Protein AF-W6L777-F1 (afdb_monomer_lite)

Sequence (277 aa):
MRQDLRVQNIADNFAVSVYELHARLCLEIGDIGEFNQCQAALKRLYLADAIRLSECKIPEFFCYRLAYLSLSQQYDALSTELINYTNAQMRGSSGKAGMAELLPKQDVKHALRLCEACDEGDCTAISRYLTYFPREMIFLLGIYLPRLRVRWLREILCGFKGAIWICFLMTNLGFTPHHLRSMNPKSNETDTSDSCFWIDGSKEQAKKAFLEFFETLKILLPSSFLFENEIQRDEARKHGGGSRNSTGEVPSLDAGEMRQLVEQHITYLSTRKDASI

Foldseek 3Di:
DLVVCVVVVPQEQVNQVVLVVVLLVCLVVVVVVSNVVSLVVNVVSLPDPRYDCVSHPLQQSLLLVLLLCLLLVVVVVNVVSVVVLVVVCVVVVDDDDHSNVVHDPVSNVLSVQCSVCLVQLVLQSVQQSCVVHPPSSLSSCVSSLLVSLLVQLLVVLVPDFFKDFVLVSCVSSQLEWHQDDPPDPPDPDPDPPRPTDGSLRDNVSSVVSVVVSCVLLVNDWDPPDDSVVSNVVNVCVVVVNPCPPPPDDGGIDGSVVSNVSSVVSVVVLVVDPPSSD

Radius of gyration: 22.0 Å; chains: 1; bounding box: 57×38×56 Å

Secondary structure (DSSP, 8-state):
-HHHHHHTT--SHHHHHHHHHHHHHHHHHT-HHHHHHHHHHHHHHTTSTT--GGGS-HHHHHHHHHHHHHHTT-HHHHHHHHHHHHHHHHHGGGSS--TTTTS-HHHHHHHHHHHHHHHHT-HHHHHHHHTTS-THHHHHHHHHHHHHHHHHHHHHHHH--SEEEHHHHHHHTT-S-EE---S------S-----EE-TTSSHHHHHHHHHHHHHHTTPPPPTT--HHHHHHHHHHHHTT---TT--SPPPEEEHHHHHHHHHHHHHHHHH-GGG--

Structure (mmCIF, N/CA/C/O backbone):
data_AF-W6L777-F1
#
_entry.id   AF-W6L777-F1
#
loop_
_atom_site.group_PDB
_atom_site.id
_atom_site.type_symbol
_atom_site.label_atom_id
_atom_site.label_alt_id
_atom_site.label_comp_id
_atom_site.label_asym_id
_atom_site.label_entity_id
_atom_site.label_seq_id
_atom_site.pdbx_PDB_ins_code
_atom_site.Cartn_x
_atom_site.Cartn_y
_atom_site.Cartn_z
_atom_site.occupancy
_atom_site.B_iso_or_equiv
_atom_site.auth_seq_id
_atom_site.auth_comp_id
_atom_site.auth_asym_id
_atom_site.auth_atom_id
_atom_site.pdbx_PDB_model_num
ATOM 1 N N . MET A 1 1 ? 13.920 -17.442 -16.648 1.00 91.19 1 MET A N 1
ATOM 2 C CA . MET A 1 1 ? 13.603 -16.290 -17.531 1.00 91.19 1 MET A CA 1
ATOM 3 C C . MET A 1 1 ? 14.315 -15.005 -17.127 1.00 91.19 1 MET A C 1
ATOM 5 O O . MET A 1 1 ? 15.244 -14.620 -17.816 1.00 91.19 1 MET A O 1
ATOM 9 N N . ARG A 1 2 ? 13.925 -14.320 -16.037 1.00 92.44 2 ARG A N 1
ATOM 10 C CA . ARG A 1 2 ? 14.517 -13.018 -15.648 1.00 92.44 2 ARG A CA 1
ATOM 11 C C . ARG A 1 2 ? 16.040 -13.096 -15.453 1.00 92.44 2 ARG A C 1
ATOM 13 O O . ARG A 1 2 ? 16.784 -12.240 -15.931 1.00 92.44 2 ARG A O 1
ATOM 20 N N . GLN A 1 3 ? 16.485 -14.177 -14.813 1.00 91.00 3 GLN A N 1
ATOM 21 C CA . GLN A 1 3 ? 17.895 -14.527 -14.661 1.00 91.00 3 GLN A CA 1
ATOM 22 C C . GLN A 1 3 ? 18.579 -14.776 -16.012 1.00 91.00 3 GLN A C 1
ATOM 24 O O . GLN A 1 3 ? 19.632 -14.199 -16.259 1.00 91.00 3 GLN A O 1
ATOM 29 N N . ASP A 1 4 ? 17.962 -15.552 -16.905 1.00 94.75 4 ASP A N 1
ATOM 30 C CA . ASP A 1 4 ? 18.518 -15.853 -18.232 1.00 94.75 4 ASP A CA 1
ATOM 31 C C . ASP A 1 4 ? 18.686 -14.585 -19.072 1.00 94.75 4 ASP A C 1
ATOM 33 O O . ASP A 1 4 ? 19.755 -14.365 -19.629 1.00 94.75 4 ASP A O 1
ATOM 37 N N . LEU A 1 5 ? 17.680 -13.701 -19.085 1.00 93.12 5 LEU A N 1
ATOM 38 C CA . LEU A 1 5 ? 17.742 -12.403 -19.768 1.00 93.12 5 LEU A CA 1
ATOM 39 C C . LEU A 1 5 ? 18.910 -11.553 -19.259 1.00 93.12 5 LEU A C 1
ATOM 41 O O . LEU A 1 5 ? 19.617 -10.928 -20.044 1.00 93.12 5 LEU A O 1
ATOM 45 N N . ARG A 1 6 ? 19.142 -11.555 -17.940 1.00 89.94 6 ARG A N 1
ATOM 46 C CA . ARG A 1 6 ? 20.272 -10.844 -17.331 1.00 89.94 6 ARG A CA 1
ATOM 47 C C . ARG A 1 6 ? 21.611 -11.460 -17.734 1.00 89.94 6 ARG A C 1
ATOM 49 O O . ARG A 1 6 ? 22.524 -10.716 -18.072 1.00 89.94 6 ARG A O 1
ATOM 56 N N . VAL A 1 7 ? 21.734 -12.788 -17.688 1.00 94.12 7 VAL A N 1
ATOM 57 C CA . VAL A 1 7 ? 22.970 -13.510 -18.046 1.00 94.12 7 VAL A CA 1
ATOM 58 C C . VAL A 1 7 ? 23.302 -13.333 -19.528 1.00 94.12 7 VAL A C 1
ATOM 60 O O . VAL A 1 7 ? 24.458 -13.121 -19.874 1.00 94.12 7 VAL A O 1
ATOM 63 N N . GLN A 1 8 ? 22.289 -13.361 -20.392 1.00 93.38 8 GLN A N 1
ATOM 64 C CA . GLN A 1 8 ? 22.425 -13.171 -21.838 1.00 93.38 8 GLN A CA 1
ATOM 65 C C . GLN A 1 8 ? 22.505 -11.690 -22.247 1.00 93.38 8 GLN A C 1
ATOM 67 O O . GLN A 1 8 ? 22.635 -11.392 -23.429 1.00 93.38 8 GLN A O 1
ATOM 72 N N . ASN A 1 9 ? 22.438 -10.766 -21.280 1.00 90.62 9 ASN A N 1
ATOM 73 C CA . ASN A 1 9 ? 22.464 -9.318 -21.489 1.00 90.62 9 ASN A CA 1
ATOM 74 C C . ASN A 1 9 ? 21.407 -8.817 -22.497 1.00 90.62 9 ASN A C 1
ATOM 76 O O . ASN A 1 9 ? 21.665 -7.922 -23.300 1.00 90.62 9 ASN A O 1
ATOM 80 N N . ILE A 1 10 ? 20.209 -9.407 -22.454 1.00 91.25 10 ILE A N 1
ATOM 81 C CA . ILE A 1 10 ? 19.077 -9.020 -23.301 1.00 91.25 10 ILE A CA 1
ATOM 82 C C . ILE A 1 10 ? 18.377 -7.813 -22.662 1.00 91.25 10 ILE A C 1
ATOM 84 O O . ILE A 1 10 ? 17.886 -7.890 -21.534 1.00 91.25 10 ILE A O 1
ATOM 88 N N . ALA A 1 11 ? 18.336 -6.699 -23.395 1.00 91.06 11 ALA A N 1
ATOM 89 C CA . ALA A 1 11 ? 17.759 -5.424 -22.967 1.00 91.06 11 ALA A CA 1
ATOM 90 C C . ALA A 1 11 ? 16.854 -4.835 -24.064 1.00 91.06 11 ALA A C 1
ATOM 92 O O . ALA A 1 11 ? 17.136 -3.779 -24.628 1.00 91.06 11 ALA A O 1
ATOM 93 N N . ASP A 1 12 ? 15.779 -5.554 -24.381 1.00 93.44 12 ASP A N 1
ATOM 94 C CA . ASP A 1 12 ? 14.755 -5.174 -25.357 1.00 93.44 12 ASP A CA 1
ATOM 95 C C . ASP A 1 12 ? 13.363 -5.019 -24.700 1.00 93.44 12 ASP A C 1
ATOM 97 O O . ASP A 1 12 ? 13.188 -5.190 -23.488 1.00 93.44 12 ASP A O 1
ATOM 101 N N . ASN A 1 13 ? 12.346 -4.671 -25.496 1.00 94.94 13 ASN A N 1
ATOM 102 C CA . ASN A 1 13 ? 10.965 -4.535 -25.017 1.00 94.94 13 ASN A CA 1
ATOM 103 C C . ASN A 1 13 ? 10.403 -5.846 -24.433 1.00 94.94 13 ASN A C 1
ATOM 105 O O . ASN A 1 13 ? 9.566 -5.802 -23.529 1.00 94.94 13 ASN A O 1
ATOM 109 N N . PHE A 1 14 ? 10.879 -7.009 -24.895 1.00 94.81 14 PHE A N 1
ATOM 110 C CA . PHE A 1 14 ? 10.501 -8.291 -24.307 1.00 94.81 14 PHE A CA 1
ATOM 111 C C . PHE A 1 14 ? 11.040 -8.409 -22.881 1.00 94.81 14 PHE A C 1
ATOM 113 O O . PHE A 1 14 ? 10.271 -8.712 -21.966 1.00 94.81 14 PHE A O 1
ATOM 120 N N . ALA A 1 15 ? 12.316 -8.081 -22.662 1.00 95.50 15 ALA A N 1
ATOM 121 C CA . ALA A 1 15 ? 12.890 -8.045 -21.327 1.00 95.50 15 ALA A CA 1
ATOM 122 C C . ALA A 1 15 ? 12.101 -7.103 -20.410 1.00 95.50 15 ALA A C 1
ATOM 124 O O . ALA A 1 15 ? 11.716 -7.515 -19.320 1.00 95.50 15 ALA A O 1
ATOM 125 N N . VAL A 1 16 ? 11.769 -5.890 -20.862 1.00 96.44 16 VAL A N 1
ATOM 126 C CA . VAL A 1 16 ? 10.909 -4.972 -20.096 1.00 96.44 16 VAL A CA 1
ATOM 127 C C . VAL A 1 16 ? 9.595 -5.646 -19.689 1.00 96.44 16 VAL A C 1
ATOM 129 O O . VAL A 1 16 ? 9.288 -5.693 -18.499 1.00 96.44 16 VAL A O 1
ATOM 132 N N . SER A 1 17 ? 8.869 -6.248 -20.637 1.00 97.00 17 SER A N 1
ATOM 133 C CA . SER A 1 17 ? 7.582 -6.901 -20.356 1.00 97.00 17 SER A CA 1
ATOM 134 C C . SER A 1 17 ? 7.687 -8.043 -19.335 1.00 97.00 17 SER A C 1
ATOM 136 O O . SER A 1 17 ? 6.816 -8.189 -18.477 1.00 97.00 17 SER A O 1
ATOM 138 N N . VAL A 1 18 ? 8.782 -8.816 -19.367 1.00 97.06 18 VAL A N 1
ATOM 139 C CA . VAL A 1 18 ? 9.040 -9.895 -18.402 1.00 97.06 18 VAL A CA 1
ATOM 140 C C . VAL A 1 18 ? 9.247 -9.325 -17.002 1.00 97.06 18 VAL A C 1
ATOM 142 O O . VAL A 1 18 ? 8.710 -9.867 -16.038 1.00 97.06 18 VAL A O 1
ATOM 145 N N . TYR A 1 19 ? 10.011 -8.239 -16.871 1.00 97.56 19 TYR A N 1
ATOM 146 C CA . TYR A 1 19 ? 10.245 -7.601 -15.575 1.00 97.56 19 TYR A CA 1
ATOM 147 C C . TYR A 1 19 ? 8.988 -6.904 -15.038 1.00 97.56 19 TYR A C 1
ATOM 149 O O . TYR A 1 19 ? 8.730 -6.998 -13.840 1.00 97.56 19 TYR A O 1
ATOM 157 N N . GLU A 1 20 ? 8.196 -6.250 -15.892 1.00 97.38 20 GLU A N 1
ATOM 158 C CA . GLU A 1 20 ? 6.922 -5.636 -15.497 1.00 97.38 20 GLU A CA 1
ATOM 159 C C . GLU A 1 20 ? 5.928 -6.693 -15.000 1.00 97.38 20 GLU A C 1
ATOM 161 O O . GLU A 1 20 ? 5.372 -6.565 -13.909 1.00 97.38 20 GLU A O 1
ATOM 166 N N . LEU A 1 21 ? 5.736 -7.777 -15.758 1.00 97.06 21 LEU A N 1
ATOM 167 C CA . LEU A 1 21 ? 4.844 -8.861 -15.352 1.00 97.06 21 LEU A CA 1
ATOM 168 C C . LEU A 1 21 ? 5.314 -9.514 -14.049 1.00 97.06 21 LEU A C 1
ATOM 170 O O . LEU A 1 21 ? 4.512 -9.722 -13.143 1.00 97.06 21 LEU A O 1
ATOM 174 N N . HIS A 1 22 ? 6.612 -9.803 -13.930 1.00 97.12 22 HIS A N 1
ATOM 175 C CA . HIS A 1 22 ? 7.153 -10.417 -12.722 1.00 97.12 22 HIS A CA 1
ATOM 176 C C . HIS A 1 22 ? 6.962 -9.521 -11.497 1.00 97.12 22 HIS A C 1
ATOM 178 O O . HIS A 1 22 ? 6.535 -10.001 -10.456 1.00 97.12 22 HIS A O 1
ATOM 184 N N . ALA A 1 23 ? 7.188 -8.213 -11.632 1.00 97.50 23 ALA A N 1
ATOM 185 C CA . ALA A 1 23 ? 6.979 -7.272 -10.541 1.00 97.50 23 ALA A CA 1
ATOM 186 C C . ALA A 1 23 ? 5.517 -7.221 -10.066 1.00 97.50 23 ALA A C 1
ATOM 188 O O . ALA A 1 23 ? 5.284 -7.167 -8.861 1.00 97.50 23 ALA A O 1
ATOM 189 N N . ARG A 1 24 ? 4.537 -7.277 -10.980 1.00 97.75 24 ARG A N 1
ATOM 190 C CA . ARG A 1 24 ? 3.111 -7.360 -10.614 1.00 97.75 24 ARG A CA 1
ATOM 191 C C . ARG A 1 24 ? 2.796 -8.637 -9.831 1.00 97.75 24 ARG A C 1
ATOM 193 O O . ARG A 1 24 ? 2.140 -8.567 -8.797 1.00 97.75 24 ARG A O 1
ATOM 200 N N . LEU A 1 25 ? 3.332 -9.778 -10.274 1.00 97.12 25 LEU A N 1
ATOM 201 C CA . LEU A 1 25 ? 3.187 -11.057 -9.568 1.00 97.12 25 LEU A CA 1
ATOM 202 C C . LEU A 1 25 ? 3.834 -11.022 -8.175 1.00 97.12 25 LEU A C 1
ATOM 204 O O . LEU A 1 25 ? 3.259 -11.534 -7.218 1.00 97.12 25 LEU A O 1
ATOM 208 N N . CYS A 1 26 ? 5.004 -10.389 -8.041 1.00 96.75 26 CYS A N 1
ATOM 209 C CA . CYS A 1 26 ? 5.652 -10.195 -6.744 1.00 96.75 26 CYS A CA 1
ATOM 210 C C . CYS A 1 26 ? 4.770 -9.384 -5.787 1.00 96.75 26 CYS A C 1
ATOM 212 O O . CYS A 1 26 ? 4.685 -9.740 -4.615 1.00 96.75 26 CYS A O 1
ATOM 214 N N . LEU A 1 27 ? 4.084 -8.340 -6.271 1.00 97.06 27 LEU A N 1
ATOM 215 C CA . LEU A 1 27 ? 3.135 -7.584 -5.450 1.00 97.06 27 LEU A CA 1
ATOM 216 C C . LEU A 1 27 ? 1.961 -8.458 -4.997 1.00 97.06 27 LEU A C 1
ATOM 218 O O . LEU A 1 27 ? 1.648 -8.454 -3.812 1.00 97.06 27 LEU A O 1
ATOM 222 N N . GLU A 1 28 ? 1.358 -9.244 -5.893 1.00 95.12 28 GLU A N 1
ATOM 223 C CA . GLU A 1 28 ? 0.233 -10.135 -5.554 1.00 95.12 28 GLU A CA 1
ATOM 224 C C . GLU A 1 28 ? 0.597 -11.194 -4.499 1.00 95.12 28 GLU A C 1
ATOM 226 O O . GLU A 1 28 ? -0.227 -11.524 -3.648 1.00 95.12 28 GLU A O 1
ATOM 231 N N . ILE A 1 29 ? 1.835 -11.698 -4.518 1.00 95.56 29 ILE A N 1
ATOM 232 C CA . ILE A 1 29 ? 2.332 -12.696 -3.553 1.00 95.56 29 ILE A CA 1
ATOM 233 C C . ILE A 1 29 ? 2.891 -12.036 -2.274 1.00 95.56 29 ILE A C 1
ATOM 235 O O . ILE A 1 29 ? 3.040 -12.701 -1.249 1.00 95.56 29 ILE A O 1
ATOM 239 N N . GLY A 1 30 ? 3.180 -10.732 -2.303 1.00 93.75 30 GLY A N 1
ATOM 240 C CA . GLY A 1 30 ? 3.769 -9.992 -1.184 1.00 93.75 30 GLY A CA 1
ATOM 241 C C . GLY A 1 30 ? 5.301 -10.054 -1.100 1.00 93.75 30 GLY A C 1
ATOM 242 O O . GLY A 1 30 ? 5.869 -9.716 -0.063 1.00 93.75 30 GLY A O 1
ATOM 243 N N . ASP A 1 31 ? 5.996 -10.456 -2.170 1.00 95.88 31 ASP A N 1
ATOM 244 C CA . ASP A 1 31 ? 7.465 -10.469 -2.230 1.00 95.88 31 ASP A CA 1
ATOM 245 C C . ASP A 1 31 ? 8.014 -9.080 -2.588 1.00 95.88 31 ASP A C 1
ATOM 247 O O . ASP A 1 31 ? 8.366 -8.767 -3.734 1.00 95.88 31 ASP A O 1
ATOM 251 N N . ILE A 1 32 ? 8.080 -8.214 -1.574 1.00 94.44 32 ILE A N 1
ATOM 252 C CA . ILE A 1 32 ? 8.574 -6.844 -1.741 1.00 94.44 32 ILE A CA 1
ATOM 253 C C . ILE A 1 32 ? 10.061 -6.800 -2.134 1.00 94.44 32 ILE A C 1
ATOM 255 O O . ILE A 1 32 ? 10.506 -5.866 -2.807 1.00 94.44 32 ILE A O 1
ATOM 259 N N . GLY A 1 33 ? 10.836 -7.822 -1.755 1.00 94.00 33 GLY A N 1
ATOM 260 C CA . GLY A 1 33 ? 12.255 -7.935 -2.080 1.00 94.00 33 GLY A CA 1
ATOM 261 C C . GLY A 1 33 ? 12.474 -8.098 -3.581 1.00 94.00 33 GLY A C 1
ATOM 262 O O . GLY A 1 33 ? 13.201 -7.306 -4.193 1.00 94.00 33 GLY A O 1
ATOM 263 N N . GLU A 1 34 ? 11.807 -9.074 -4.199 1.00 95.06 34 GLU A N 1
ATOM 264 C CA . GLU A 1 34 ? 11.880 -9.290 -5.649 1.00 95.06 34 GLU A CA 1
ATOM 265 C C . GLU A 1 34 ? 11.209 -8.167 -6.446 1.00 95.06 34 GLU A C 1
ATOM 267 O O . GLU A 1 34 ? 11.735 -7.756 -7.490 1.00 95.06 34 GLU A O 1
ATOM 272 N N . PHE A 1 35 ? 10.118 -7.583 -5.937 1.00 96.94 35 PHE A N 1
ATOM 273 C CA . PHE A 1 35 ? 9.521 -6.386 -6.536 1.00 96.94 35 PHE A CA 1
ATOM 274 C C . PHE A 1 35 ? 10.542 -5.241 -6.645 1.00 96.94 35 PHE A C 1
ATOM 276 O O . PHE A 1 35 ? 10.722 -4.657 -7.719 1.00 96.94 35 PHE A O 1
ATOM 283 N N . ASN A 1 36 ? 11.280 -4.960 -5.568 1.00 95.06 36 ASN A N 1
ATOM 284 C CA . ASN A 1 36 ? 12.302 -3.912 -5.550 1.00 95.06 36 ASN A CA 1
ATOM 285 C C . ASN A 1 36 ? 13.473 -4.206 -6.495 1.00 95.06 36 ASN A C 1
ATOM 287 O O . ASN A 1 36 ? 13.985 -3.301 -7.166 1.00 95.06 36 ASN A O 1
ATOM 291 N N . GLN A 1 37 ? 13.877 -5.472 -6.613 1.00 94.94 37 GLN A N 1
ATOM 292 C CA . GLN A 1 37 ? 14.871 -5.875 -7.607 1.00 94.94 37 GLN A CA 1
ATOM 293 C C . GLN A 1 37 ? 14.370 -5.663 -9.040 1.00 94.94 37 GLN A C 1
ATOM 295 O O . GLN A 1 37 ? 15.150 -5.285 -9.922 1.00 94.94 37 GLN A O 1
ATOM 300 N N . CYS A 1 38 ? 13.082 -5.899 -9.301 1.00 96.44 38 CYS A N 1
ATOM 301 C CA . CYS A 1 38 ? 12.475 -5.601 -10.594 1.00 96.44 38 CYS A CA 1
ATOM 302 C C . CYS A 1 38 ? 12.443 -4.099 -10.868 1.00 96.44 38 CYS A C 1
ATOM 304 O O . CYS A 1 38 ? 12.881 -3.687 -11.937 1.00 96.44 38 CYS A O 1
ATOM 306 N N . GLN A 1 39 ? 12.037 -3.280 -9.896 1.00 94.88 39 GLN A N 1
ATOM 307 C CA . GLN A 1 39 ? 12.053 -1.814 -9.982 1.00 94.88 39 GLN A CA 1
ATOM 308 C C . GLN A 1 39 ? 13.443 -1.267 -10.345 1.00 94.88 39 GLN A C 1
ATOM 310 O O . GLN A 1 39 ? 13.583 -0.462 -11.268 1.00 94.88 39 GLN A O 1
ATOM 315 N N . ALA A 1 40 ? 14.497 -1.741 -9.671 1.00 92.81 40 ALA A N 1
ATOM 316 C CA . ALA A 1 40 ? 15.871 -1.322 -9.953 1.00 92.81 40 ALA A CA 1
ATOM 317 C C . ALA A 1 40 ? 16.336 -1.714 -11.367 1.00 92.81 40 ALA A C 1
ATOM 319 O O . ALA A 1 40 ? 17.081 -0.974 -12.015 1.00 92.81 40 ALA A O 1
ATOM 320 N N . ALA A 1 41 ? 15.908 -2.875 -11.865 1.00 94.12 41 ALA A N 1
ATOM 321 C CA . ALA A 1 41 ? 16.215 -3.306 -13.222 1.00 94.12 41 ALA A CA 1
ATOM 322 C C . ALA A 1 41 ? 15.407 -2.543 -14.279 1.00 94.12 41 ALA A C 1
ATOM 324 O O . ALA A 1 41 ? 16.002 -2.077 -15.247 1.00 94.12 41 ALA A O 1
ATOM 325 N N . LEU A 1 42 ? 14.103 -2.339 -14.067 1.00 94.62 42 LEU A N 1
ATOM 326 C CA . LEU A 1 42 ? 13.230 -1.561 -14.951 1.00 94.62 42 LEU A CA 1
ATOM 327 C C . LEU A 1 42 ? 13.733 -0.127 -15.109 1.00 94.62 42 LEU A C 1
ATOM 329 O O . LEU A 1 42 ? 13.834 0.359 -16.230 1.00 94.62 42 LEU A O 1
ATOM 333 N N . LYS A 1 43 ? 14.175 0.515 -14.019 1.00 90.56 43 LYS A N 1
ATOM 334 C CA . LYS A 1 43 ? 14.780 1.855 -14.076 1.00 90.56 43 LYS A CA 1
ATOM 335 C C . LYS A 1 43 ? 15.989 1.918 -15.017 1.00 90.56 43 LYS A C 1
ATOM 337 O O . LYS A 1 43 ? 16.164 2.918 -15.701 1.00 90.56 43 LYS A O 1
ATOM 342 N N . ARG A 1 44 ? 16.816 0.866 -15.063 1.00 90.31 44 ARG A N 1
ATOM 343 C CA . ARG A 1 44 ? 17.950 0.778 -16.001 1.00 90.31 44 ARG A CA 1
ATOM 344 C C . ARG A 1 44 ? 17.487 0.467 -17.421 1.00 90.31 44 ARG A C 1
ATOM 346 O O . ARG A 1 44 ? 17.982 1.088 -18.352 1.00 90.31 44 ARG A O 1
ATOM 353 N N . LEU A 1 45 ? 16.550 -0.469 -17.582 1.00 91.56 45 LEU A N 1
ATOM 354 C CA . LEU A 1 45 ? 16.032 -0.874 -18.890 1.00 91.56 45 LEU A CA 1
ATOM 355 C C . LEU A 1 45 ? 15.353 0.294 -19.608 1.00 91.56 45 LEU A C 1
ATOM 357 O O . LEU A 1 45 ? 15.648 0.535 -20.769 1.00 91.56 45 LEU A O 1
ATOM 361 N N . TYR A 1 46 ? 14.531 1.085 -18.918 1.00 89.88 46 TYR A N 1
ATOM 362 C CA . TYR A 1 46 ? 13.863 2.238 -19.524 1.00 89.88 46 TYR A CA 1
ATOM 363 C C . TYR A 1 46 ? 14.817 3.360 -19.976 1.00 89.88 46 TYR A C 1
ATOM 365 O O . TYR A 1 46 ? 14.397 4.251 -20.707 1.00 89.88 46 TYR A O 1
ATOM 373 N N . LEU A 1 47 ? 16.081 3.355 -19.539 1.00 86.62 47 LEU A N 1
ATOM 374 C CA . LEU A 1 47 ? 17.101 4.303 -20.002 1.00 86.62 47 LEU A CA 1
ATOM 375 C C . LEU A 1 47 ? 17.867 3.803 -21.236 1.00 86.62 47 LEU A C 1
ATOM 377 O O . LEU A 1 47 ? 18.680 4.548 -21.773 1.00 86.62 47 LEU A O 1
ATOM 381 N N . ALA A 1 48 ? 17.655 2.557 -21.667 1.00 86.69 48 ALA A N 1
ATOM 382 C CA . ALA A 1 48 ? 18.345 1.998 -22.820 1.00 86.69 48 ALA A CA 1
ATOM 383 C C . ALA A 1 48 ? 17.712 2.475 -24.138 1.00 86.69 48 ALA A C 1
ATOM 385 O O . ALA A 1 48 ? 16.501 2.373 -24.331 1.00 86.69 48 ALA A O 1
ATO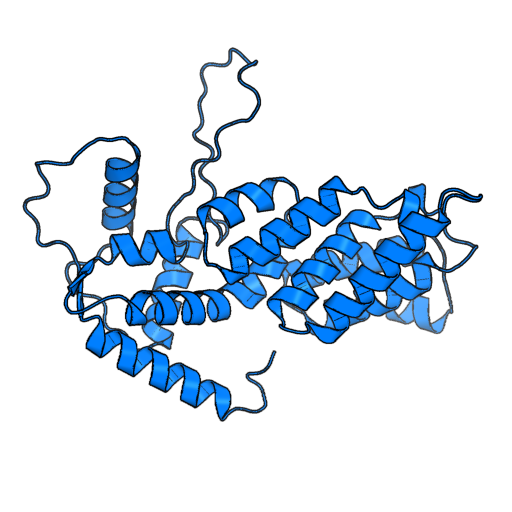M 386 N N . ASP A 1 49 ? 18.548 2.924 -25.080 1.00 80.62 49 ASP A N 1
ATOM 387 C CA . ASP A 1 49 ? 18.110 3.493 -26.367 1.00 80.62 49 ASP A CA 1
ATOM 388 C C . ASP A 1 49 ? 17.331 2.506 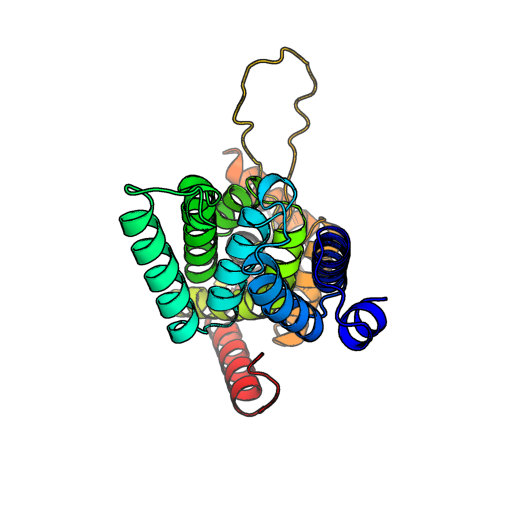-27.256 1.00 80.62 49 ASP A C 1
ATOM 390 O O . ASP A 1 49 ? 16.559 2.916 -28.120 1.00 80.62 49 ASP A O 1
ATOM 394 N N . ALA A 1 50 ? 17.528 1.199 -27.053 1.00 82.69 50 ALA A N 1
ATOM 395 C CA . ALA A 1 50 ? 16.868 0.141 -27.818 1.00 82.69 50 ALA A CA 1
ATOM 396 C C . ALA A 1 50 ? 15.389 -0.074 -27.433 1.00 82.69 50 ALA A C 1
ATOM 398 O O . ALA A 1 50 ? 14.692 -0.840 -28.101 1.00 82.69 50 ALA A O 1
ATOM 399 N N . ILE A 1 51 ? 14.905 0.575 -26.367 1.00 88.31 51 ILE A N 1
ATOM 400 C CA . ILE A 1 51 ? 13.557 0.372 -25.833 1.00 88.31 51 ILE A CA 1
ATOM 401 C C . ILE A 1 51 ? 12.561 1.354 -26.442 1.00 88.31 51 ILE A C 1
ATOM 403 O O . ILE A 1 51 ? 12.701 2.574 -26.350 1.00 88.31 51 ILE A O 1
ATOM 407 N N . ARG A 1 52 ? 11.464 0.815 -26.977 1.00 87.69 52 ARG A N 1
ATOM 408 C CA . ARG A 1 52 ? 10.299 1.616 -27.367 1.00 87.69 52 ARG A CA 1
ATOM 409 C C . ARG A 1 52 ? 9.481 1.981 -26.132 1.00 87.69 52 ARG A C 1
ATOM 411 O O . ARG A 1 52 ? 8.662 1.187 -25.678 1.00 87.69 52 ARG A O 1
ATOM 418 N N . LEU A 1 53 ? 9.696 3.185 -25.600 1.00 85.75 53 LEU A N 1
ATOM 419 C CA . LEU A 1 53 ? 9.069 3.650 -24.354 1.00 85.75 53 LEU A CA 1
ATOM 420 C C . LEU A 1 53 ? 7.530 3.696 -24.401 1.00 85.75 53 LEU A C 1
ATOM 422 O O . LEU A 1 53 ? 6.891 3.585 -23.361 1.00 85.75 53 LEU A O 1
ATOM 426 N N . SE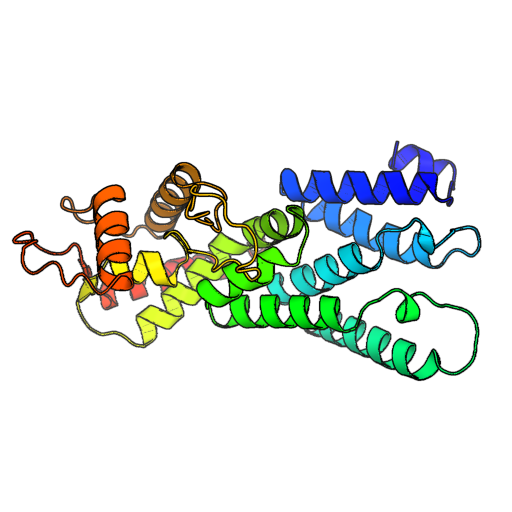R A 1 54 ? 6.928 3.818 -25.590 1.00 85.12 54 SER A N 1
ATOM 427 C CA . SER A 1 54 ? 5.469 3.817 -25.780 1.00 85.12 54 SER A CA 1
ATOM 428 C C . SER A 1 54 ? 4.794 2.482 -25.442 1.00 85.12 54 SER A C 1
ATOM 430 O O . SER A 1 54 ? 3.590 2.451 -25.208 1.00 85.12 54 SER A O 1
ATOM 432 N N . GLU A 1 55 ? 5.545 1.378 -25.444 1.00 87.25 55 GLU A N 1
ATOM 433 C CA . GLU A 1 55 ? 5.040 0.043 -25.089 1.00 87.25 55 GLU A CA 1
ATOM 434 C C . GLU A 1 55 ? 5.187 -0.253 -23.587 1.00 87.25 55 GLU A C 1
ATOM 436 O O . GLU A 1 55 ? 4.569 -1.188 -23.078 1.00 87.25 55 GLU A O 1
ATOM 441 N N . CYS A 1 56 ? 5.978 0.551 -22.874 1.00 91.81 56 CYS A N 1
ATOM 442 C CA . CYS A 1 56 ? 6.312 0.350 -21.470 1.00 91.81 56 CYS A CA 1
ATOM 443 C C . CYS A 1 56 ? 5.246 0.926 -20.532 1.00 91.81 56 CYS A C 1
ATOM 445 O O . CYS A 1 56 ? 4.552 1.898 -20.838 1.00 91.81 56 CYS A O 1
ATOM 447 N N . LYS A 1 57 ? 5.174 0.386 -19.318 1.00 93.69 57 LYS A N 1
ATOM 448 C CA . LYS A 1 57 ? 4.246 0.806 -18.258 1.00 93.69 57 LYS A CA 1
ATOM 449 C C . LYS A 1 57 ? 4.925 1.756 -17.275 1.00 93.69 57 LYS A C 1
ATOM 451 O O . LYS A 1 57 ? 4.766 1.664 -16.062 1.00 93.69 57 LYS A O 1
ATOM 456 N N . ILE A 1 58 ? 5.684 2.709 -17.813 1.00 92.62 58 ILE A N 1
ATOM 457 C CA . ILE A 1 58 ? 6.481 3.672 -17.041 1.00 92.62 58 ILE A CA 1
ATOM 458 C C . ILE A 1 58 ? 5.645 4.418 -15.982 1.00 92.62 58 ILE A C 1
ATOM 460 O O . ILE A 1 58 ? 6.091 4.452 -14.833 1.00 92.62 58 ILE A O 1
ATOM 464 N N . PRO A 1 59 ? 4.451 4.973 -16.292 1.00 92.94 59 PRO A N 1
ATOM 465 C CA . PRO A 1 59 ? 3.684 5.736 -15.304 1.00 92.94 59 PRO A CA 1
ATOM 466 C C . PRO A 1 59 ? 3.224 4.907 -14.120 1.00 92.94 59 PRO A C 1
ATOM 468 O O . PRO A 1 59 ? 3.369 5.319 -12.971 1.00 92.94 59 PRO A O 1
ATOM 471 N N . GLU A 1 60 ? 2.746 3.705 -14.409 1.00 94.56 60 GLU A N 1
ATOM 472 C CA . GLU A 1 60 ? 2.315 2.738 -13.414 1.00 94.56 60 GLU A CA 1
ATOM 473 C C . GLU A 1 60 ? 3.467 2.386 -12.460 1.00 94.56 60 GLU A C 1
ATOM 475 O O . GLU A 1 60 ? 3.358 2.559 -11.245 1.00 94.56 60 GLU A O 1
ATOM 480 N N . PHE A 1 61 ? 4.613 1.978 -13.013 1.00 95.81 61 PHE A N 1
ATOM 481 C CA . PHE A 1 61 ? 5.772 1.566 -12.221 1.00 95.81 61 PHE A CA 1
ATOM 482 C C . PHE A 1 61 ? 6.403 2.712 -11.431 1.00 95.81 61 PHE A C 1
ATOM 484 O O . PHE A 1 61 ? 6.909 2.486 -10.327 1.00 95.81 61 PHE A O 1
ATOM 491 N N . PHE A 1 62 ? 6.342 3.935 -11.958 1.00 95.25 62 PHE A N 1
ATOM 492 C CA . PHE A 1 62 ? 6.754 5.129 -11.233 1.00 95.25 62 PHE A CA 1
ATOM 493 C C . PHE A 1 62 ? 5.822 5.418 -10.050 1.00 95.25 62 PHE A C 1
ATOM 495 O O . PHE A 1 62 ? 6.306 5.678 -8.950 1.00 95.25 62 PHE A O 1
ATOM 502 N N . CYS A 1 63 ? 4.502 5.295 -10.227 1.00 96.81 63 CYS A N 1
ATOM 503 C CA . CYS A 1 63 ? 3.542 5.463 -9.134 1.00 96.81 63 CYS A CA 1
ATOM 504 C C . CYS A 1 63 ? 3.725 4.403 -8.041 1.00 96.81 63 CYS A C 1
ATOM 506 O O . CYS A 1 63 ? 3.732 4.758 -6.862 1.00 96.81 63 CYS A O 1
ATOM 508 N N . TYR A 1 64 ? 3.965 3.136 -8.405 1.00 97.62 64 TYR A N 1
ATOM 509 C CA . TYR A 1 64 ? 4.305 2.100 -7.421 1.00 97.62 64 TYR A CA 1
ATOM 510 C C . TYR A 1 64 ? 5.578 2.436 -6.649 1.00 97.62 64 TYR A C 1
ATOM 512 O O . TYR A 1 64 ? 5.645 2.209 -5.447 1.00 97.62 64 TYR A O 1
ATOM 520 N N . ARG A 1 65 ? 6.586 3.013 -7.313 1.00 96.19 65 ARG A N 1
ATOM 521 C CA . ARG A 1 65 ? 7.823 3.435 -6.651 1.00 96.19 65 ARG A CA 1
ATOM 522 C C . ARG A 1 65 ? 7.583 4.565 -5.653 1.00 96.19 65 ARG A C 1
ATOM 524 O O . ARG A 1 65 ? 8.122 4.497 -4.554 1.00 96.19 65 ARG A O 1
ATOM 531 N N . LEU A 1 66 ? 6.780 5.573 -6.001 1.00 97.06 66 LEU A N 1
ATOM 532 C CA . LEU A 1 66 ? 6.429 6.651 -5.068 1.00 97.06 66 LEU A CA 1
ATOM 533 C C . LEU A 1 66 ? 5.676 6.109 -3.848 1.00 97.06 66 LEU A C 1
ATOM 535 O O . LEU A 1 66 ? 6.063 6.405 -2.719 1.00 97.06 66 LEU A O 1
ATOM 539 N N . ALA A 1 67 ? 4.660 5.272 -4.084 1.00 97.62 67 ALA A N 1
ATOM 540 C CA . ALA A 1 67 ? 3.894 4.626 -3.025 1.00 97.62 67 ALA A CA 1
ATOM 541 C C . ALA A 1 67 ? 4.797 3.775 -2.124 1.00 97.62 67 ALA A C 1
ATOM 543 O O . ALA A 1 67 ? 4.798 3.962 -0.914 1.00 97.62 67 ALA A O 1
ATOM 544 N N . TYR A 1 68 ? 5.643 2.918 -2.701 1.00 97.31 68 TYR A N 1
ATOM 545 C CA . TYR A 1 68 ? 6.598 2.105 -1.947 1.00 97.31 68 TYR A CA 1
ATOM 546 C C . TYR A 1 68 ? 7.531 2.960 -1.081 1.00 97.31 68 TYR A C 1
ATOM 548 O O . TYR A 1 68 ? 7.670 2.694 0.111 1.00 97.31 68 TYR A O 1
ATOM 556 N N . LEU A 1 69 ? 8.164 3.995 -1.646 1.00 96.69 69 LEU A N 1
ATOM 557 C CA . LEU A 1 69 ? 9.112 4.834 -0.905 1.00 96.69 69 LEU A CA 1
ATOM 558 C C . LEU A 1 69 ? 8.428 5.602 0.235 1.00 96.69 69 LEU A C 1
ATOM 560 O O . LEU A 1 69 ? 9.020 5.757 1.299 1.00 96.69 69 LEU A O 1
ATOM 564 N N . SER A 1 70 ? 7.185 6.047 0.037 1.00 97.06 70 SER A N 1
ATOM 565 C CA . SER A 1 70 ? 6.389 6.674 1.096 1.00 97.06 70 SER A CA 1
ATOM 566 C C . SER A 1 70 ? 5.989 5.673 2.184 1.00 97.06 70 SER A C 1
ATOM 568 O O . SER A 1 70 ? 6.255 5.918 3.358 1.00 97.06 70 SER A O 1
ATOM 570 N N . LEU A 1 71 ? 5.422 4.524 1.806 1.00 95.62 71 LEU A N 1
ATOM 571 C CA . LEU A 1 71 ? 4.931 3.501 2.736 1.00 95.62 71 LEU A CA 1
ATOM 572 C C . LEU A 1 71 ? 6.059 2.870 3.567 1.00 95.62 71 LEU A C 1
ATOM 574 O O . LEU A 1 71 ? 5.891 2.620 4.759 1.00 95.62 71 LEU A O 1
ATOM 578 N N . SER A 1 72 ? 7.232 2.681 2.958 1.00 93.69 72 SER A N 1
ATOM 579 C CA . SER A 1 72 ? 8.454 2.211 3.627 1.00 93.69 72 SER A CA 1
ATOM 580 C C . SER A 1 72 ? 9.212 3.310 4.387 1.00 93.69 72 SER A C 1
ATOM 582 O O . SER A 1 72 ? 10.269 3.040 4.954 1.00 93.69 72 SER A O 1
ATOM 584 N N . GLN A 1 73 ? 8.690 4.544 4.422 1.00 93.56 73 GLN A N 1
ATOM 585 C CA . GLN A 1 73 ? 9.279 5.706 5.107 1.00 93.56 73 GLN A CA 1
ATOM 586 C C . GLN A 1 73 ? 10.691 6.083 4.617 1.00 93.56 73 GLN A C 1
ATOM 588 O O . GLN A 1 73 ? 11.496 6.660 5.347 1.00 93.56 73 GLN A O 1
ATOM 593 N N . GLN A 1 74 ? 10.999 5.804 3.350 1.00 94.19 74 GLN A N 1
ATOM 594 C CA . GLN A 1 74 ? 12.260 6.163 2.694 1.00 94.19 74 GLN A CA 1
ATOM 595 C C . GLN A 1 74 ? 12.172 7.574 2.091 1.00 94.19 74 GLN A C 1
ATOM 597 O O . GLN A 1 74 ? 12.334 7.773 0.883 1.00 94.19 74 GLN A O 1
ATOM 602 N N . TYR A 1 75 ? 11.901 8.571 2.939 1.00 93.00 75 TYR A N 1
ATOM 603 C CA . TYR A 1 75 ? 11.610 9.945 2.510 1.00 93.00 75 TYR A CA 1
ATOM 604 C C . TYR A 1 75 ? 12.777 10.624 1.773 1.00 93.00 75 TYR A C 1
ATOM 606 O O . TYR A 1 75 ? 12.537 11.387 0.836 1.00 93.00 75 TYR A O 1
ATOM 614 N N . ASP A 1 76 ? 14.029 10.295 2.104 1.00 94.75 76 ASP A N 1
ATOM 615 C CA . ASP A 1 76 ? 15.210 10.808 1.390 1.00 94.75 76 ASP A CA 1
ATOM 616 C C . ASP A 1 76 ? 15.241 10.338 -0.075 1.00 94.75 76 ASP A C 1
ATOM 618 O O . ASP A 1 76 ? 15.474 11.114 -1.011 1.00 94.75 76 ASP A O 1
ATOM 622 N N . ALA A 1 77 ? 14.949 9.052 -0.293 1.00 94.44 77 ALA A N 1
ATOM 623 C CA . ALA A 1 77 ? 14.876 8.462 -1.623 1.00 94.44 77 ALA A CA 1
ATOM 624 C C . ALA A 1 77 ? 13.641 8.958 -2.393 1.00 94.44 77 ALA A C 1
ATOM 626 O O . ALA A 1 77 ? 13.745 9.234 -3.590 1.00 94.44 77 ALA A O 1
ATOM 627 N N . LEU A 1 78 ? 12.499 9.129 -1.713 1.00 95.19 78 LEU A N 1
ATOM 628 C CA . LEU A 1 78 ? 11.289 9.722 -2.291 1.00 95.19 78 LEU A CA 1
ATOM 629 C C . LEU A 1 78 ? 11.551 11.152 -2.776 1.00 95.19 78 LEU A C 1
ATOM 631 O O . LEU A 1 78 ? 11.249 11.481 -3.922 1.00 95.19 78 LEU A O 1
ATOM 635 N N . SER A 1 79 ? 12.169 11.980 -1.931 1.00 95.25 79 SER A N 1
ATOM 636 C CA . SER A 1 79 ? 12.553 13.354 -2.264 1.00 95.25 79 SER A CA 1
ATOM 637 C C . SER A 1 79 ? 13.470 13.389 -3.489 1.00 95.25 79 SER A C 1
ATOM 639 O O . SER A 1 79 ? 13.220 14.127 -4.444 1.00 95.25 79 SER A O 1
ATOM 641 N N . THR A 1 80 ? 14.471 12.506 -3.531 1.00 94.56 80 THR A N 1
ATOM 642 C CA . THR A 1 80 ? 15.384 12.382 -4.675 1.00 94.56 80 THR A CA 1
ATOM 643 C C . THR A 1 80 ? 14.652 12.015 -5.973 1.00 94.56 80 THR A C 1
ATOM 645 O O . THR A 1 80 ? 14.925 12.602 -7.022 1.00 94.56 80 THR A O 1
ATOM 648 N N . GLU A 1 81 ? 13.704 11.071 -5.937 1.00 92.50 81 GLU A N 1
ATOM 649 C CA . GLU A 1 81 ? 12.881 10.724 -7.108 1.00 92.50 81 GLU A CA 1
ATOM 650 C C . GLU A 1 81 ? 12.018 11.900 -7.581 1.00 92.50 81 GLU A C 1
ATOM 652 O O . GLU A 1 81 ? 11.969 12.182 -8.780 1.00 92.50 81 GLU A O 1
ATOM 657 N N . LEU A 1 82 ? 11.397 12.641 -6.659 1.00 92.88 82 LEU A N 1
ATOM 658 C CA . LEU A 1 82 ? 10.571 13.804 -6.993 1.00 92.88 82 LEU A CA 1
ATOM 659 C C . LEU A 1 82 ? 11.391 14.967 -7.565 1.00 92.88 82 LEU A C 1
ATOM 661 O O . LEU A 1 82 ? 10.942 15.628 -8.507 1.00 92.88 82 LEU A O 1
ATOM 665 N N . ILE A 1 83 ? 12.608 15.192 -7.062 1.00 92.00 83 ILE A N 1
ATOM 666 C CA . ILE A 1 83 ? 13.550 16.170 -7.625 1.00 92.00 83 ILE A CA 1
ATOM 667 C C . ILE A 1 83 ? 13.930 15.769 -9.053 1.00 92.00 83 ILE A C 1
ATOM 669 O O . ILE A 1 83 ? 13.868 16.596 -9.963 1.00 92.00 83 ILE A O 1
ATOM 673 N N . ASN A 1 84 ? 14.278 14.499 -9.279 1.00 89.69 84 ASN A N 1
ATOM 674 C CA . ASN A 1 84 ? 14.624 13.996 -10.610 1.00 89.69 84 ASN A CA 1
ATOM 675 C C . ASN A 1 84 ? 13.461 14.141 -11.595 1.00 89.69 84 ASN A C 1
ATOM 677 O O . ASN A 1 84 ? 13.667 14.617 -12.714 1.00 89.69 84 ASN A O 1
ATOM 681 N N . TYR A 1 85 ? 12.250 13.790 -11.162 1.00 89.69 85 TYR A N 1
ATOM 682 C CA . TYR A 1 85 ? 11.022 13.972 -11.929 1.00 89.69 85 TYR A CA 1
ATOM 683 C C . TYR A 1 85 ? 10.787 15.445 -12.284 1.00 89.69 85 TYR A C 1
ATO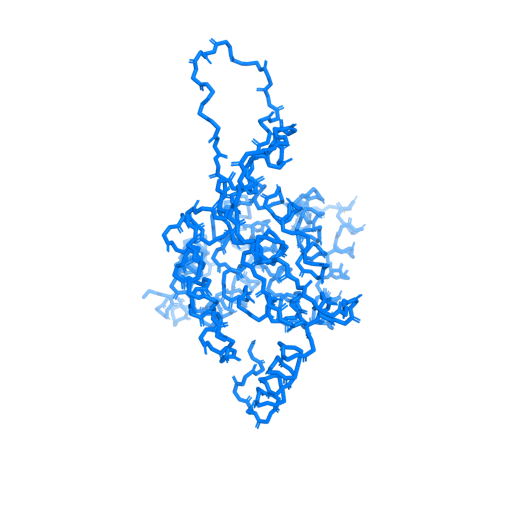M 685 O O . TYR A 1 85 ? 10.628 15.776 -13.457 1.00 89.69 85 TYR A O 1
ATOM 693 N N . THR A 1 86 ? 10.840 16.344 -11.299 1.00 88.75 86 THR A N 1
ATOM 694 C CA . THR A 1 86 ? 10.603 17.783 -11.502 1.00 88.75 86 THR A CA 1
ATOM 695 C C . THR A 1 86 ? 11.636 18.383 -12.452 1.00 88.75 86 THR A C 1
ATOM 697 O O . THR A 1 86 ? 11.285 19.074 -13.407 1.00 88.75 86 THR A O 1
ATOM 700 N N . ASN A 1 87 ? 12.912 18.052 -12.261 1.00 88.12 87 ASN A N 1
ATOM 701 C CA . ASN A 1 87 ? 13.992 18.491 -13.136 1.00 88.12 87 ASN A CA 1
ATOM 702 C C . ASN A 1 87 ? 13.819 17.981 -14.574 1.00 88.12 87 ASN A C 1
ATOM 704 O O . ASN A 1 87 ? 14.119 18.699 -15.527 1.00 88.12 87 ASN A O 1
ATOM 708 N N . ALA A 1 88 ? 13.347 16.747 -14.753 1.00 84.00 88 ALA A N 1
ATOM 709 C CA . ALA A 1 88 ? 13.097 16.188 -16.075 1.00 84.00 88 ALA A CA 1
ATOM 710 C C . ALA A 1 88 ? 11.878 16.836 -16.757 1.00 84.00 88 ALA A C 1
ATOM 712 O O . ALA A 1 88 ? 11.956 17.147 -17.942 1.00 84.00 88 ALA A O 1
ATOM 713 N N . GLN A 1 89 ? 10.815 17.140 -16.004 1.00 82.75 89 GLN A N 1
ATOM 714 C CA . GLN A 1 89 ? 9.658 17.901 -16.493 1.00 82.75 89 GLN A CA 1
ATOM 715 C C . GLN A 1 89 ? 10.040 19.319 -16.945 1.00 82.75 89 GLN A C 1
ATOM 717 O O . GLN A 1 89 ? 9.538 19.800 -17.954 1.00 82.75 89 GLN A O 1
ATOM 722 N N . MET A 1 90 ? 10.960 19.982 -16.236 1.00 81.31 90 MET A N 1
ATOM 723 C CA . MET A 1 90 ? 11.445 21.318 -16.611 1.00 81.31 90 MET A CA 1
ATOM 724 C C . MET A 1 90 ? 12.322 21.302 -17.874 1.00 81.31 90 MET A C 1
ATOM 726 O O . MET A 1 90 ? 12.319 22.266 -18.636 1.00 81.31 90 MET A O 1
ATOM 730 N N . ARG A 1 91 ? 13.070 20.213 -18.111 1.00 74.81 91 ARG A N 1
ATOM 731 C CA . ARG A 1 91 ? 13.927 20.037 -19.299 1.00 74.81 91 ARG A CA 1
ATOM 732 C C . ARG A 1 91 ? 13.172 19.570 -20.550 1.00 74.81 91 ARG A C 1
ATOM 734 O O . ARG A 1 91 ? 13.635 19.849 -21.652 1.00 74.81 91 ARG A O 1
ATOM 741 N N . GLY A 1 92 ? 12.035 18.887 -20.390 1.00 58.00 92 GLY A N 1
ATOM 742 C CA . GLY A 1 92 ? 11.209 18.333 -21.479 1.00 58.00 92 GLY A CA 1
ATOM 743 C C . GLY A 1 92 ? 10.603 19.363 -22.443 1.00 58.00 92 GLY A C 1
ATOM 744 O O . GLY A 1 92 ? 10.030 18.994 -23.456 1.00 58.00 92 GLY A O 1
ATOM 745 N N . SER A 1 93 ? 10.776 20.663 -22.196 1.00 53.16 93 SER A N 1
ATOM 746 C CA . SER A 1 93 ? 10.364 21.724 -23.125 1.00 53.16 93 SER A CA 1
ATOM 747 C C . SER A 1 93 ? 11.295 21.898 -24.343 1.00 53.16 93 SER A C 1
ATOM 749 O O . SER A 1 93 ? 11.036 22.776 -25.164 1.00 53.16 93 SER A O 1
ATOM 751 N N . SER A 1 94 ? 12.371 21.103 -24.475 1.00 46.50 94 SER A N 1
ATOM 752 C CA . SER A 1 94 ? 13.486 21.396 -25.401 1.00 46.50 94 SER A CA 1
ATOM 753 C C . SER A 1 94 ? 13.966 20.240 -26.306 1.00 46.50 94 SER A C 1
ATOM 755 O O . SER A 1 94 ? 15.029 20.367 -26.912 1.00 46.50 94 SER A O 1
ATOM 757 N N . GLY A 1 95 ? 13.211 19.143 -26.462 1.00 44.03 95 GLY A N 1
ATOM 758 C CA . GLY A 1 95 ? 13.440 18.140 -27.522 1.00 44.03 95 GLY A CA 1
ATOM 759 C C . GLY A 1 95 ? 13.758 16.702 -27.068 1.00 44.03 95 GLY A C 1
ATOM 760 O O . GLY A 1 95 ? 14.466 16.484 -26.089 1.00 44.03 95 GLY A O 1
ATOM 761 N N . LYS A 1 96 ? 13.263 15.749 -27.885 1.00 46.75 96 LYS A N 1
ATOM 762 C CA . LYS A 1 96 ? 13.103 14.285 -27.700 1.00 46.75 96 LYS A CA 1
ATOM 763 C C . LYS A 1 96 ? 12.199 13.895 -26.523 1.00 46.75 96 LYS A C 1
ATOM 765 O O . LYS A 1 96 ? 12.520 14.192 -25.380 1.00 46.75 96 LYS A O 1
ATOM 770 N N . ALA A 1 97 ? 11.146 13.126 -26.830 1.00 53.53 97 ALA A N 1
ATOM 771 C CA . ALA A 1 97 ? 10.202 12.577 -25.861 1.00 53.53 97 ALA A CA 1
ATOM 772 C C . ALA A 1 97 ? 10.898 11.669 -24.843 1.00 53.53 97 ALA A C 1
ATOM 774 O O . ALA A 1 97 ? 11.075 10.469 -25.053 1.00 53.53 97 ALA A O 1
ATOM 775 N N . GLY A 1 98 ? 11.373 12.276 -23.759 1.00 61.69 98 GLY A N 1
ATOM 776 C CA . GLY A 1 98 ? 12.012 11.579 -22.656 1.00 61.69 98 GLY A CA 1
ATOM 777 C C . GLY A 1 98 ? 10.977 10.935 -21.739 1.00 61.69 98 GLY A C 1
ATOM 778 O O . GLY A 1 98 ? 9.803 11.292 -21.748 1.00 61.69 98 GLY A O 1
ATOM 779 N N . MET A 1 99 ? 11.435 10.037 -20.865 1.00 65.00 99 MET A N 1
ATOM 780 C CA . MET A 1 99 ? 10.640 9.397 -19.803 1.00 65.00 99 MET A CA 1
ATOM 781 C C . MET A 1 99 ? 9.672 10.351 -19.069 1.00 65.00 99 MET A C 1
ATOM 783 O O . MET A 1 99 ? 8.587 9.946 -18.668 1.00 65.00 99 MET A O 1
ATOM 787 N N . ALA A 1 100 ? 10.061 11.617 -18.886 1.00 63.81 100 ALA A N 1
ATOM 788 C CA . ALA A 1 100 ? 9.252 12.621 -18.200 1.00 63.81 100 ALA A CA 1
ATOM 789 C C . ALA A 1 100 ? 7.997 13.049 -18.974 1.00 63.81 100 ALA A C 1
ATOM 791 O O . ALA A 1 100 ? 6.976 13.313 -18.349 1.00 63.81 100 ALA A O 1
ATOM 792 N N . GLU A 1 101 ? 8.033 13.076 -20.308 1.00 66.25 101 GLU A N 1
ATOM 793 C CA . GLU A 1 101 ? 6.847 13.386 -21.120 1.00 66.25 101 GLU A CA 1
ATOM 794 C C . GLU A 1 101 ? 5.802 12.269 -21.049 1.00 66.25 101 GLU A C 1
ATOM 796 O O . GLU A 1 101 ? 4.605 12.529 -21.137 1.00 66.25 101 GLU A O 1
ATOM 801 N N . LEU A 1 102 ? 6.251 11.030 -20.828 1.00 74.88 102 LEU A N 1
ATOM 802 C CA . LEU A 1 102 ? 5.375 9.871 -20.676 1.00 74.88 102 LEU A CA 1
ATOM 803 C C . LEU A 1 102 ? 4.723 9.787 -19.298 1.00 74.88 102 LEU A C 1
ATOM 805 O O . LEU A 1 102 ? 3.800 8.999 -19.148 1.00 74.88 102 LEU A O 1
ATOM 809 N N . LEU A 1 103 ? 5.183 10.561 -18.308 1.00 82.88 103 LEU A N 1
ATOM 810 C CA . LEU A 1 103 ? 4.656 10.558 -16.944 1.00 82.88 103 LEU A CA 1
ATOM 811 C C . LEU A 1 103 ? 3.549 11.611 -16.781 1.00 82.88 103 LEU A C 1
ATOM 813 O O . LEU A 1 103 ? 3.856 12.804 -16.671 1.00 82.88 103 LEU A O 1
ATOM 817 N N . PRO A 1 104 ? 2.263 11.214 -16.707 1.00 84.75 104 PRO A N 1
ATOM 818 C CA . PRO A 1 104 ? 1.176 12.164 -16.551 1.00 84.75 104 PRO A CA 1
ATOM 819 C C . PRO A 1 104 ? 1.240 12.819 -15.172 1.00 84.75 104 PRO A C 1
ATOM 821 O O . PRO A 1 104 ? 1.288 12.155 -14.135 1.00 84.75 104 PRO A O 1
ATOM 824 N N . LYS A 1 105 ? 1.163 14.155 -15.143 1.00 88.25 105 LYS A N 1
ATOM 825 C CA . LYS A 1 105 ? 1.127 14.923 -13.885 1.00 88.25 105 LYS A CA 1
ATOM 826 C C . LYS A 1 105 ? -0.040 14.508 -12.979 1.00 88.25 105 LYS A C 1
ATOM 828 O O . LYS A 1 105 ? 0.059 14.660 -11.765 1.00 88.25 105 LYS A O 1
ATOM 833 N N . GLN A 1 106 ? -1.138 14.020 -13.561 1.00 92.44 106 GLN A N 1
ATOM 834 C CA . GLN A 1 106 ? -2.310 13.556 -12.818 1.00 92.44 106 GLN A CA 1
ATOM 835 C C . GLN A 1 106 ? -2.023 12.265 -12.046 1.00 92.44 106 GLN A C 1
ATOM 837 O O . GLN A 1 106 ? -2.285 12.238 -10.848 1.00 92.44 106 GLN A O 1
ATOM 842 N N . ASP A 1 107 ? -1.406 11.264 -12.674 1.00 92.44 107 ASP A N 1
ATOM 843 C CA . ASP A 1 107 ? -1.073 9.982 -12.035 1.00 92.44 107 ASP A CA 1
ATOM 844 C C . ASP A 1 107 ? -0.129 10.190 -10.848 1.00 92.44 107 ASP A C 1
ATOM 846 O O . ASP A 1 107 ? -0.393 9.721 -9.741 1.00 92.44 107 ASP A O 1
ATOM 850 N N . VAL A 1 108 ? 0.918 11.002 -11.042 1.00 94.19 108 VAL A N 1
ATOM 851 C CA . VAL A 1 108 ? 1.860 11.366 -9.971 1.00 94.19 108 VAL A CA 1
ATOM 852 C C . VAL A 1 108 ? 1.142 12.096 -8.836 1.00 94.19 108 VAL A C 1
ATOM 854 O O . VAL A 1 108 ? 1.360 11.794 -7.665 1.00 94.19 108 VAL A O 1
ATOM 857 N N . LYS A 1 109 ? 0.244 13.034 -9.159 1.00 95.69 109 LYS A N 1
ATOM 858 C CA . LYS A 1 109 ? -0.562 13.739 -8.154 1.00 95.69 109 LYS A CA 1
ATOM 859 C C . LYS A 1 109 ? -1.465 12.774 -7.384 1.00 95.69 109 LYS A C 1
ATOM 861 O O . LYS A 1 109 ? -1.537 12.884 -6.165 1.00 95.69 109 LYS A O 1
ATOM 866 N N . HIS A 1 110 ? -2.149 11.855 -8.061 1.00 96.69 110 HIS A N 1
ATOM 867 C CA . HIS A 1 110 ? -2.993 10.853 -7.409 1.00 96.69 110 HIS A CA 1
ATOM 868 C C . HIS A 1 110 ? -2.166 9.923 -6.520 1.00 96.69 110 HIS A C 1
ATOM 870 O O . HIS A 1 110 ? -2.606 9.612 -5.418 1.00 96.69 110 HIS A O 1
ATOM 876 N N . ALA A 1 111 ? -0.951 9.554 -6.938 1.00 97.19 111 ALA A N 1
ATOM 877 C CA . ALA A 1 111 ? -0.071 8.692 -6.155 1.00 97.19 111 ALA A CA 1
ATOM 878 C C . ALA A 1 111 ? 0.380 9.400 -4.873 1.00 97.19 111 ALA A C 1
ATOM 880 O O . ALA A 1 111 ? 0.313 8.823 -3.793 1.00 97.19 111 ALA A O 1
ATOM 881 N N . LEU A 1 112 ? 0.753 10.679 -4.966 1.00 97.25 112 LEU A N 1
ATOM 882 C CA . LEU A 1 112 ? 1.112 11.486 -3.798 1.00 97.25 112 LEU A CA 1
ATOM 883 C C . LEU A 1 112 ? -0.076 11.718 -2.857 1.00 97.25 112 LEU A C 1
ATOM 885 O O . LEU A 1 112 ? 0.095 11.656 -1.645 1.00 97.25 112 LEU A O 1
ATOM 889 N N . ARG A 1 113 ? -1.283 11.935 -3.391 1.00 98.06 113 ARG A N 1
ATOM 890 C CA . ARG A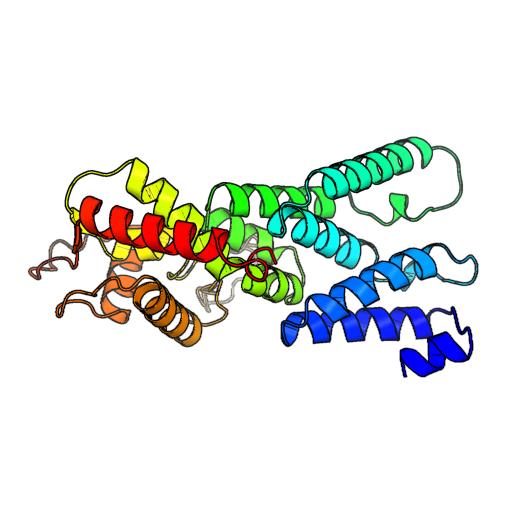 1 113 ? -2.498 12.053 -2.570 1.00 98.06 113 ARG A CA 1
ATOM 891 C C . ARG A 1 113 ? -2.894 10.736 -1.903 1.00 98.06 113 ARG A C 1
ATOM 893 O O . ARG A 1 113 ? -3.403 10.760 -0.789 1.00 98.06 113 ARG A O 1
ATOM 900 N N . LEU A 1 114 ? -2.649 9.600 -2.557 1.00 98.00 114 LEU A N 1
ATOM 901 C CA . LEU A 1 114 ? -2.787 8.284 -1.936 1.00 98.00 114 LEU A CA 1
ATOM 902 C C . LEU A 1 114 ? -1.795 8.131 -0.775 1.00 98.00 114 LEU A C 1
ATOM 904 O O . LEU A 1 114 ? -2.196 7.695 0.298 1.00 98.00 114 LEU A O 1
ATOM 908 N N . CYS A 1 115 ? -0.534 8.530 -0.969 1.00 97.56 115 CYS A N 1
ATOM 909 C CA . CYS A 1 115 ? 0.493 8.503 0.077 1.00 97.56 115 CYS A CA 1
ATOM 910 C C . CYS A 1 115 ? 0.103 9.371 1.285 1.00 97.56 115 CYS A C 1
ATOM 912 O O . CYS A 1 115 ? 0.131 8.893 2.412 1.00 97.56 115 CYS A O 1
ATOM 914 N N . GLU A 1 116 ? -0.336 10.609 1.043 1.00 97.25 116 GLU A N 1
ATOM 915 C CA . GLU A 1 116 ? -0.829 11.534 2.077 1.00 97.25 116 GLU A CA 1
ATOM 916 C C . GLU A 1 116 ? -2.013 10.935 2.851 1.00 97.25 116 GLU A C 1
ATOM 918 O O . GLU A 1 116 ? -1.989 10.896 4.076 1.00 97.25 116 GLU A O 1
ATOM 923 N N . ALA A 1 117 ? -2.997 10.358 2.152 1.00 97.38 117 ALA A N 1
ATOM 924 C CA . ALA A 1 117 ? -4.129 9.692 2.795 1.00 97.38 117 ALA A CA 1
ATOM 925 C C . ALA A 1 117 ? -3.700 8.483 3.651 1.00 97.38 117 ALA A C 1
ATOM 927 O O . ALA A 1 117 ? -4.282 8.236 4.706 1.00 97.38 117 ALA A O 1
ATOM 928 N N . CYS A 1 118 ? -2.667 7.740 3.232 1.00 97.31 118 CYS A N 1
ATOM 929 C CA . CYS A 1 118 ? -2.079 6.664 4.036 1.00 97.31 118 CYS A CA 1
ATOM 930 C C . CYS A 1 118 ? -1.347 7.201 5.274 1.00 97.31 118 CYS A C 1
ATOM 932 O O . CYS A 1 118 ? -1.362 6.560 6.330 1.00 97.31 118 CYS A O 1
ATOM 934 N N . ASP A 1 119 ? -0.710 8.365 5.156 1.00 95.06 119 ASP A N 1
ATOM 935 C CA . ASP A 1 119 ? -0.060 9.055 6.266 1.00 95.06 119 ASP A CA 1
ATOM 936 C C . ASP A 1 119 ? -1.044 9.578 7.308 1.00 95.06 119 ASP A C 1
ATOM 938 O O . ASP A 1 119 ? -0.809 9.377 8.496 1.00 95.06 119 ASP A O 1
ATOM 942 N N . GLU A 1 120 ? -2.182 10.108 6.873 1.00 94.81 120 GLU A N 1
ATOM 943 C CA . GLU A 1 120 ? -3.237 10.634 7.748 1.00 94.81 120 GLU A CA 1
ATOM 944 C C . GLU A 1 120 ? -4.213 9.565 8.272 1.00 94.81 120 GLU A C 1
ATOM 946 O O . GLU A 1 120 ? -4.951 9.812 9.223 1.00 94.81 120 GLU A O 1
ATOM 951 N N . GLY A 1 121 ? -4.258 8.385 7.646 1.00 95.31 121 GLY A N 1
ATOM 952 C CA . GLY A 1 121 ? -5.240 7.343 7.968 1.00 95.31 121 GLY A CA 1
ATOM 953 C C . GLY A 1 121 ? -6.649 7.609 7.443 1.00 95.31 121 GLY A C 1
ATOM 954 O O . GLY A 1 121 ? -7.614 7.015 7.926 1.00 95.31 121 GLY A O 1
ATOM 955 N N . ASP A 1 122 ? -6.789 8.460 6.423 1.00 95.56 122 ASP A N 1
ATOM 956 C CA . ASP A 1 122 ? -8.068 8.704 5.756 1.00 95.56 122 ASP A CA 1
ATOM 957 C C . ASP A 1 122 ? -8.426 7.532 4.825 1.00 95.56 122 ASP A C 1
ATOM 959 O O . ASP A 1 122 ? -8.174 7.541 3.616 1.00 95.56 122 ASP A O 1
ATOM 963 N N . CYS A 1 123 ? -9.071 6.513 5.394 1.00 93.88 123 CYS A N 1
ATOM 964 C CA . CYS A 1 123 ? -9.525 5.321 4.674 1.00 93.88 123 CYS A CA 1
ATOM 965 C C . CYS A 1 123 ? -10.501 5.632 3.524 1.00 93.88 123 CYS A C 1
ATOM 967 O O . CYS A 1 123 ? -10.541 4.903 2.526 1.00 93.88 123 CYS A O 1
ATOM 969 N N . THR A 1 124 ? -11.240 6.745 3.609 1.00 92.00 124 THR A N 1
ATOM 970 C CA . THR A 1 124 ? -12.144 7.177 2.535 1.00 92.00 124 THR A CA 1
ATOM 971 C C . THR A 1 124 ? -11.351 7.732 1.358 1.00 92.00 124 THR A C 1
ATOM 973 O O . THR A 1 124 ? -11.607 7.362 0.207 1.00 92.00 124 THR A O 1
ATOM 976 N N . ALA A 1 125 ? -10.357 8.582 1.621 1.00 93.81 125 ALA A N 1
ATOM 977 C CA . ALA A 1 125 ? -9.462 9.077 0.585 1.00 93.81 125 ALA A CA 1
ATOM 978 C C . ALA A 1 125 ? -8.610 7.957 -0.022 1.00 93.81 125 ALA A C 1
ATOM 980 O O . ALA A 1 125 ? -8.493 7.927 -1.246 1.00 93.81 125 ALA A O 1
ATOM 981 N N . ILE A 1 126 ? -8.091 7.020 0.782 1.00 95.69 126 ILE A N 1
ATOM 982 C CA . ILE A 1 126 ? -7.377 5.826 0.296 1.00 95.69 126 ILE A CA 1
ATOM 983 C C . ILE A 1 126 ? -8.255 5.066 -0.700 1.00 95.69 126 ILE A C 1
ATOM 985 O O . ILE A 1 126 ? -7.863 4.886 -1.853 1.00 95.69 126 ILE A O 1
ATOM 989 N N . SER A 1 127 ? -9.472 4.697 -0.291 1.00 92.88 127 SER A N 1
ATOM 990 C CA . SER A 1 127 ? -10.412 3.949 -1.135 1.00 92.88 127 SER A CA 1
ATOM 991 C C . SER A 1 127 ? -10.716 4.678 -2.444 1.00 92.88 127 SER A C 1
ATOM 993 O O . SER A 1 127 ? -10.725 4.069 -3.509 1.00 92.88 127 SER A O 1
ATOM 995 N N . ARG A 1 128 ? -10.898 6.003 -2.387 1.00 92.62 128 ARG A N 1
ATOM 996 C CA . ARG A 1 128 ? -11.116 6.840 -3.572 1.00 92.62 128 ARG A CA 1
ATOM 997 C C . ARG A 1 128 ? -9.890 6.907 -4.483 1.00 92.62 128 ARG A C 1
ATOM 999 O O . ARG A 1 128 ? -10.053 6.908 -5.694 1.00 92.62 128 ARG A O 1
ATOM 1006 N N . TYR A 1 129 ? -8.678 7.041 -3.945 1.00 94.81 129 TYR A N 1
ATOM 1007 C CA . TYR A 1 129 ? -7.487 7.192 -4.785 1.00 94.81 129 TYR A CA 1
ATOM 1008 C C . TYR A 1 129 ? -7.020 5.869 -5.395 1.00 94.81 129 TYR A C 1
ATOM 1010 O O . TYR A 1 129 ? -6.476 5.881 -6.498 1.00 94.81 129 TYR A O 1
ATOM 1018 N N . LEU A 1 130 ? -7.291 4.735 -4.743 1.00 94.00 130 LEU A N 1
ATOM 1019 C CA . LEU A 1 130 ? -7.006 3.408 -5.295 1.00 94.00 130 LEU A CA 1
ATOM 1020 C C . LEU A 1 130 ? -7.760 3.134 -6.605 1.00 94.00 130 LEU A C 1
ATOM 1022 O O . LEU A 1 130 ? -7.245 2.398 -7.439 1.00 94.00 130 LEU A O 1
ATOM 1026 N N . THR A 1 131 ? -8.910 3.773 -6.855 1.00 92.06 131 THR A N 1
ATOM 1027 C CA . THR A 1 131 ? -9.666 3.586 -8.110 1.00 92.06 131 THR A CA 1
ATOM 1028 C C . THR A 1 131 ? -8.958 4.131 -9.351 1.00 92.06 131 THR A C 1
ATOM 1030 O O . THR A 1 131 ? -9.370 3.819 -10.464 1.00 92.06 131 THR A O 1
ATOM 1033 N N . TYR A 1 132 ? -7.936 4.981 -9.190 1.00 92.69 132 TYR A N 1
ATOM 1034 C CA . TYR A 1 132 ? -7.150 5.513 -10.310 1.00 92.69 132 TYR A CA 1
ATOM 1035 C C . TYR A 1 132 ? -5.982 4.606 -10.713 1.00 92.69 132 TYR A C 1
ATOM 1037 O O . TYR A 1 132 ? -5.326 4.885 -11.714 1.00 92.69 132 TYR A O 1
ATOM 1045 N N . PHE A 1 133 ? -5.702 3.550 -9.944 1.00 94.00 133 PHE A N 1
ATOM 1046 C CA . PHE A 1 133 ? -4.559 2.669 -10.161 1.00 94.00 133 PHE A CA 1
ATOM 1047 C C . PHE A 1 133 ? -4.996 1.247 -10.526 1.00 94.00 133 PHE A C 1
ATOM 1049 O O . PHE A 1 133 ? -6.113 0.838 -10.205 1.00 94.00 133 PHE A O 1
ATOM 1056 N N . PRO A 1 134 ? -4.113 0.462 -11.170 1.00 93.50 134 PRO A N 1
ATOM 1057 C CA . PRO A 1 134 ? -4.322 -0.971 -11.317 1.00 93.50 134 PRO A CA 1
ATOM 1058 C C . PRO A 1 134 ? -4.417 -1.679 -9.958 1.00 93.50 134 PRO A C 1
ATOM 1060 O O . PRO A 1 134 ? -3.961 -1.166 -8.928 1.00 93.50 134 PRO A O 1
ATOM 1063 N N . ARG A 1 135 ? -4.981 -2.893 -9.969 1.00 93.25 135 ARG A N 1
ATOM 1064 C CA . ARG A 1 135 ? -5.212 -3.728 -8.775 1.00 93.25 135 ARG A CA 1
ATOM 1065 C C . ARG A 1 135 ? -3.939 -3.926 -7.950 1.00 93.25 135 ARG A C 1
ATOM 1067 O O . ARG A 1 135 ? -4.007 -4.021 -6.731 1.00 93.25 135 ARG A O 1
ATOM 1074 N N . GLU A 1 136 ? -2.779 -3.943 -8.590 1.00 95.38 136 GLU A N 1
ATOM 1075 C CA . GLU A 1 136 ? -1.486 -4.168 -7.956 1.00 95.38 136 GLU A CA 1
ATOM 1076 C C . GLU A 1 136 ? -1.086 -3.071 -6.962 1.00 95.38 136 GLU A C 1
ATOM 1078 O O . GLU A 1 136 ? -0.358 -3.357 -6.010 1.00 95.38 136 GLU A O 1
ATOM 1083 N N . MET A 1 137 ? -1.619 -1.849 -7.093 1.00 96.38 137 MET A N 1
ATOM 1084 C CA . MET A 1 137 ? -1.450 -0.816 -6.062 1.00 96.38 137 MET A CA 1
ATOM 1085 C C . MET A 1 137 ? -2.095 -1.232 -4.733 1.00 96.38 137 MET A C 1
ATOM 1087 O O . MET A 1 137 ? -1.554 -0.940 -3.668 1.00 96.38 137 MET A O 1
ATOM 1091 N N . ILE A 1 138 ? -3.231 -1.938 -4.785 1.00 95.19 138 ILE A N 1
ATOM 1092 C CA . ILE A 1 138 ? -3.922 -2.448 -3.592 1.00 95.19 138 ILE A CA 1
ATOM 1093 C C . ILE A 1 138 ? -3.044 -3.490 -2.900 1.00 95.19 138 ILE A C 1
ATOM 1095 O O . ILE A 1 138 ? -2.917 -3.464 -1.681 1.00 95.19 138 ILE A O 1
ATOM 1099 N N . PHE A 1 139 ? -2.383 -4.362 -3.666 1.00 96.06 139 PHE A N 1
ATOM 1100 C CA . PHE A 1 139 ? -1.448 -5.337 -3.106 1.00 96.06 139 PHE A CA 1
ATOM 1101 C C . PHE A 1 139 ? -0.242 -4.673 -2.448 1.00 96.06 139 PHE A C 1
ATOM 1103 O O . PHE A 1 139 ? 0.099 -5.017 -1.319 1.00 96.06 139 PHE A O 1
ATOM 1110 N N . LEU A 1 140 ? 0.357 -3.676 -3.111 1.00 97.00 140 LEU A N 1
ATOM 1111 C CA . LEU A 1 140 ? 1.453 -2.903 -2.532 1.00 97.00 140 LEU A CA 1
ATOM 1112 C C . LEU A 1 140 ? 1.035 -2.249 -1.210 1.00 97.00 140 LEU A C 1
ATOM 1114 O O . LEU A 1 140 ? 1.755 -2.357 -0.222 1.00 97.00 140 LEU A O 1
ATOM 1118 N N . LEU A 1 141 ? -0.135 -1.607 -1.173 1.00 96.56 141 LEU A N 1
ATOM 1119 C CA . LEU A 1 141 ? -0.664 -1.025 0.058 1.00 96.56 141 LEU A CA 1
ATOM 1120 C C . LEU A 1 141 ? -0.922 -2.098 1.125 1.00 96.56 141 LEU A C 1
ATOM 1122 O O . LEU A 1 141 ? -0.579 -1.894 2.287 1.00 96.56 141 LEU A O 1
ATOM 1126 N N . GLY A 1 142 ? -1.480 -3.244 0.729 1.00 95.56 142 GLY A N 1
ATOM 1127 C CA . GLY A 1 142 ? -1.798 -4.372 1.603 1.00 95.56 142 GLY A CA 1
ATOM 1128 C C . GLY A 1 142 ? -0.593 -4.903 2.381 1.00 95.56 142 GLY A C 1
ATOM 1129 O O . GLY A 1 142 ? -0.740 -5.237 3.554 1.00 95.56 142 GLY A O 1
ATOM 1130 N N . ILE A 1 143 ? 0.606 -4.888 1.783 1.00 95.12 143 ILE A N 1
ATOM 1131 C CA . ILE A 1 143 ? 1.865 -5.264 2.456 1.00 95.12 143 ILE A CA 1
ATOM 1132 C C . ILE A 1 143 ? 2.129 -4.371 3.683 1.00 95.12 143 ILE A C 1
ATOM 1134 O O . ILE A 1 143 ? 2.561 -4.856 4.727 1.00 95.12 143 ILE A O 1
ATOM 1138 N N . TYR A 1 144 ? 1.837 -3.072 3.580 1.00 95.56 144 TYR A N 1
ATOM 1139 C CA . TYR A 1 144 ? 2.101 -2.083 4.633 1.00 95.56 144 TYR A CA 1
ATOM 1140 C C . TYR A 1 144 ? 0.892 -1.801 5.534 1.00 95.56 144 TYR A C 1
ATOM 1142 O O . TYR A 1 144 ? 1.044 -1.232 6.619 1.00 95.56 144 TYR A O 1
ATOM 1150 N N . LEU A 1 145 ? -0.307 -2.212 5.120 1.00 95.56 145 LEU A N 1
ATOM 1151 C CA . LEU A 1 145 ? -1.566 -1.906 5.793 1.00 95.56 145 LEU A CA 1
ATOM 1152 C C . LEU A 1 145 ? -1.604 -2.318 7.278 1.00 95.56 145 LEU A C 1
ATOM 1154 O O . LEU A 1 145 ? -2.079 -1.513 8.081 1.00 95.56 145 LEU A O 1
ATOM 1158 N N . PRO A 1 146 ? -1.068 -3.482 7.710 1.00 94.88 146 PRO A N 1
ATOM 1159 C CA . PRO A 1 146 ? -1.012 -3.823 9.133 1.00 94.88 146 PRO A CA 1
ATOM 1160 C C . PRO A 1 146 ? -0.229 -2.794 9.960 1.00 94.88 146 PRO A C 1
ATOM 1162 O O . PRO A 1 146 ? -0.699 -2.347 11.005 1.00 94.88 146 PRO A O 1
ATOM 1165 N N . ARG A 1 147 ? 0.936 -2.355 9.464 1.00 93.69 147 ARG A N 1
ATOM 1166 C CA . ARG A 1 147 ? 1.779 -1.343 10.122 1.00 93.69 147 ARG A CA 1
ATOM 1167 C C . ARG A 1 147 ? 1.084 0.016 10.167 1.00 93.69 147 ARG A C 1
ATOM 1169 O O . ARG A 1 147 ? 1.112 0.684 11.201 1.00 93.69 147 ARG A O 1
ATOM 1176 N N . LEU A 1 148 ? 0.440 0.405 9.067 1.00 96.19 148 LEU A N 1
ATOM 1177 C CA . LEU A 1 148 ? -0.346 1.635 8.998 1.00 96.19 148 LEU A CA 1
ATOM 1178 C C . LEU A 1 148 ? -1.476 1.632 10.032 1.00 96.19 148 LEU A C 1
ATOM 1180 O O . LEU A 1 148 ? -1.603 2.586 10.792 1.00 96.19 148 LEU A O 1
ATOM 1184 N N . ARG A 1 149 ? -2.226 0.530 10.146 1.00 97.31 149 ARG A N 1
ATOM 1185 C CA . ARG A 1 149 ? -3.311 0.385 11.128 1.00 97.31 149 ARG A CA 1
ATOM 1186 C C . ARG A 1 149 ? -2.828 0.501 12.570 1.00 97.31 149 ARG A C 1
ATOM 1188 O O . ARG A 1 149 ? -3.524 1.109 13.377 1.00 97.31 149 ARG A O 1
ATOM 1195 N N . VAL A 1 150 ? -1.641 -0.017 12.905 1.00 96.31 150 VAL A N 1
ATOM 1196 C CA . VAL A 1 150 ? -1.042 0.198 14.238 1.00 96.31 150 VAL A CA 1
ATOM 1197 C C . VAL A 1 150 ? -0.770 1.687 14.478 1.00 96.31 150 VAL A C 1
ATOM 1199 O O . VAL A 1 150 ? -1.104 2.198 15.549 1.00 96.31 150 VAL A O 1
ATOM 1202 N N . ARG A 1 151 ? -0.206 2.399 13.490 1.00 95.56 151 ARG A N 1
ATOM 1203 C CA . ARG A 1 151 ? 0.035 3.850 13.581 1.00 95.56 151 ARG A CA 1
ATOM 1204 C C . ARG A 1 151 ? -1.273 4.623 13.761 1.00 95.56 151 ARG A C 1
ATOM 1206 O O . ARG A 1 151 ? -1.386 5.382 14.720 1.00 95.56 151 ARG A O 1
ATOM 1213 N N . TRP A 1 152 ? -2.262 4.384 12.903 1.00 97.19 152 TRP A N 1
ATOM 1214 C CA . TRP A 1 152 ? -3.560 5.061 12.963 1.00 97.19 152 TRP A CA 1
ATOM 1215 C C . TRP A 1 152 ? -4.280 4.778 14.282 1.00 97.19 152 TRP A C 1
ATOM 1217 O O . TRP A 1 152 ? -4.796 5.694 14.917 1.00 97.19 152 TRP A O 1
ATOM 1227 N N . LEU A 1 153 ? -4.260 3.526 14.757 1.00 97.25 153 LEU A N 1
ATOM 1228 C CA . LEU A 1 153 ? -4.838 3.171 16.051 1.00 97.25 153 LEU A CA 1
ATOM 1229 C C . LEU A 1 153 ? -4.152 3.938 17.186 1.00 97.25 153 LEU A C 1
ATOM 1231 O O . LEU A 1 153 ? -4.832 4.504 18.039 1.00 97.25 153 LEU A O 1
ATOM 1235 N N . ARG A 1 154 ? -2.818 4.011 17.194 1.00 95.75 154 ARG A N 1
ATOM 1236 C CA . ARG A 1 154 ? -2.078 4.793 18.193 1.00 95.75 154 ARG A CA 1
ATOM 1237 C C . ARG A 1 154 ? -2.484 6.268 18.186 1.00 95.75 154 ARG A C 1
ATOM 1239 O O . ARG A 1 154 ? -2.674 6.845 19.257 1.00 95.75 154 ARG A O 1
ATOM 1246 N N . GLU A 1 155 ? -2.596 6.874 17.009 1.00 94.62 155 GLU A N 1
ATOM 1247 C CA . GLU A 1 155 ? -2.986 8.279 16.843 1.00 94.62 155 GLU A CA 1
ATOM 1248 C C . GLU A 1 155 ? -4.407 8.534 17.347 1.00 94.62 155 GLU A C 1
ATOM 1250 O O . GLU A 1 155 ? -4.613 9.452 18.146 1.00 94.62 155 GLU A O 1
ATOM 1255 N N . ILE A 1 156 ? -5.358 7.663 16.992 1.00 95.44 156 ILE A N 1
ATOM 1256 C CA . ILE A 1 156 ? -6.722 7.689 17.533 1.00 95.44 156 ILE A CA 1
ATOM 1257 C C . ILE A 1 156 ? -6.669 7.638 19.064 1.00 95.44 156 ILE A C 1
ATOM 1259 O O . ILE A 1 156 ? -7.197 8.518 19.738 1.00 95.44 156 ILE A O 1
ATOM 1263 N N . LEU A 1 157 ? -5.973 6.660 19.645 1.00 95.38 157 LEU A N 1
ATOM 1264 C CA . LEU A 1 157 ? -5.931 6.457 21.097 1.00 95.38 157 LEU A CA 1
ATOM 1265 C C . LEU A 1 157 ? -5.219 7.580 21.870 1.00 95.38 157 LEU A C 1
ATOM 1267 O O . LEU A 1 157 ? -5.410 7.713 23.079 1.00 95.38 157 LEU A O 1
ATOM 1271 N N . CYS A 1 158 ? -4.420 8.418 21.206 1.00 91.44 158 CYS A N 1
ATOM 1272 C CA . CYS A 1 158 ? -3.842 9.607 21.834 1.00 91.44 158 CYS A CA 1
ATOM 1273 C C . CYS A 1 158 ? -4.888 10.707 22.089 1.00 91.44 158 CYS A C 1
ATOM 1275 O O . CYS A 1 158 ? -4.708 11.495 23.020 1.00 91.44 158 CYS A O 1
ATOM 1277 N N . GLY A 1 159 ? -5.964 10.758 21.295 1.00 89.69 159 GLY A N 1
ATOM 1278 C CA . GLY A 1 159 ? -7.011 11.782 21.377 1.00 89.69 159 GLY A CA 1
ATOM 1279 C C . GLY A 1 159 ? -8.215 11.427 22.256 1.00 89.69 159 GLY A C 1
ATOM 1280 O O . GLY A 1 159 ? -9.015 12.309 22.564 1.00 89.69 159 GLY A O 1
ATOM 1281 N N . PHE A 1 160 ? -8.360 10.169 22.680 1.00 90.44 160 PHE A N 1
ATOM 1282 C CA . PHE A 1 160 ? -9.541 9.682 23.403 1.00 90.44 160 PHE A CA 1
ATOM 1283 C C . PHE A 1 160 ? -9.250 9.341 24.872 1.00 90.44 160 PHE A C 1
ATOM 1285 O O . PHE A 1 160 ? -8.143 8.954 25.244 1.00 90.44 160 PHE A O 1
ATOM 1292 N N . LYS A 1 161 ? -10.281 9.464 25.719 1.00 88.00 161 LYS A N 1
ATOM 1293 C CA . LYS A 1 161 ? -10.298 8.996 27.114 1.00 88.00 161 LYS A CA 1
ATOM 1294 C C . LYS A 1 161 ? -11.572 8.182 27.359 1.00 88.00 161 LYS A C 1
ATOM 1296 O O . LYS A 1 161 ? -12.649 8.632 26.977 1.00 88.00 161 LYS A O 1
ATOM 1301 N N . GLY A 1 162 ? -11.452 7.038 28.033 1.00 92.06 162 GLY A N 1
ATOM 1302 C CA . GLY A 1 162 ? -12.574 6.147 28.345 1.00 92.06 162 GLY A CA 1
ATOM 1303 C C . GLY A 1 162 ? -12.972 5.237 27.180 1.00 92.06 162 GLY A C 1
ATOM 1304 O O . GLY A 1 162 ? -12.133 4.866 26.362 1.00 92.06 162 GLY A O 1
ATOM 1305 N N . ALA A 1 163 ? -14.253 4.871 27.111 1.00 93.38 163 ALA A N 1
ATOM 1306 C CA . ALA A 1 163 ? -14.753 3.877 26.166 1.00 93.38 163 ALA A CA 1
ATOM 1307 C C . ALA A 1 163 ? -14.819 4.393 24.714 1.00 93.38 163 ALA A C 1
ATOM 1309 O O . ALA A 1 163 ? -15.411 5.438 24.436 1.00 93.38 163 ALA A O 1
ATOM 1310 N N . ILE A 1 164 ? -14.274 3.615 23.775 1.00 94.56 164 ILE A N 1
ATOM 1311 C CA . ILE A 1 164 ? -14.370 3.828 22.324 1.00 94.56 164 ILE A CA 1
ATOM 1312 C C . ILE A 1 164 ? -15.201 2.707 21.710 1.00 94.56 164 ILE A C 1
ATOM 1314 O O . ILE A 1 164 ? -14.997 1.533 22.010 1.00 94.56 164 ILE A O 1
ATOM 1318 N N . TRP A 1 165 ? -16.125 3.056 20.817 1.00 94.19 165 TRP A N 1
ATOM 1319 C CA . TRP A 1 165 ? -16.951 2.077 20.110 1.00 94.19 165 TRP A CA 1
ATOM 1320 C C . TRP A 1 165 ? -16.155 1.328 19.043 1.00 94.19 165 TRP A C 1
ATOM 1322 O O . TRP A 1 165 ? -15.444 1.941 18.243 1.00 94.19 165 TRP A O 1
ATOM 1332 N N . ILE A 1 166 ? -16.343 0.011 18.963 1.00 94.44 166 ILE A N 1
ATOM 1333 C CA . ILE A 1 166 ? -15.620 -0.825 17.995 1.00 94.44 166 ILE A CA 1
ATOM 1334 C C . ILE A 1 166 ? -15.984 -0.447 16.556 1.00 94.44 166 ILE A C 1
ATOM 1336 O O . ILE A 1 166 ? -15.091 -0.366 15.719 1.00 94.44 166 ILE A O 1
ATOM 1340 N N . CYS A 1 167 ? -17.247 -0.098 16.277 1.00 93.62 167 CYS A N 1
ATOM 1341 C CA . CYS A 1 167 ? -17.660 0.427 14.970 1.00 93.62 167 CYS A CA 1
ATOM 1342 C C . CYS A 1 167 ? -16.805 1.622 14.522 1.00 93.62 167 CYS A C 1
ATOM 1344 O O . CYS A 1 167 ? -16.401 1.692 13.369 1.00 93.62 167 CYS A O 1
ATOM 1346 N N . PHE A 1 168 ? -16.500 2.555 15.433 1.00 93.56 168 PHE A N 1
ATOM 1347 C CA . PHE A 1 168 ? -15.669 3.715 15.112 1.00 93.56 168 PHE A CA 1
ATOM 1348 C C . PHE A 1 168 ? -14.244 3.292 14.744 1.00 93.56 168 PHE A C 1
ATOM 1350 O O . PHE A 1 168 ? -13.698 3.794 13.763 1.00 93.56 168 PHE A O 1
ATOM 1357 N N . LEU A 1 169 ? -13.658 2.347 15.484 1.00 95.56 169 LEU A N 1
ATOM 1358 C CA . LEU A 1 169 ? -12.341 1.801 15.152 1.00 95.56 169 LEU A CA 1
ATOM 1359 C C . LEU A 1 169 ? -12.363 1.075 13.806 1.00 95.56 169 LEU A C 1
ATOM 1361 O O . LEU A 1 169 ? -11.480 1.300 12.989 1.00 95.56 169 LEU A O 1
ATOM 1365 N N . MET A 1 170 ? -13.386 0.263 13.537 1.00 95.94 170 MET A N 1
ATOM 1366 C CA . MET A 1 170 ? -13.521 -0.439 12.260 1.00 95.94 170 MET A CA 1
ATOM 1367 C C . MET A 1 170 ? -13.549 0.535 11.081 1.00 95.94 170 MET A C 1
ATOM 1369 O O . MET A 1 170 ? -12.825 0.322 10.111 1.00 95.94 170 MET A O 1
ATOM 1373 N N . THR A 1 171 ? -14.324 1.618 11.170 1.00 94.12 171 THR A N 1
ATOM 1374 C CA . THR A 1 171 ? -14.426 2.608 10.088 1.00 94.12 171 THR A CA 1
ATOM 1375 C C . THR A 1 171 ? -13.110 3.358 9.878 1.00 94.12 171 THR A C 1
ATOM 1377 O O . THR A 1 171 ? -12.653 3.481 8.744 1.00 94.12 171 THR A O 1
ATOM 1380 N N . ASN A 1 172 ? -12.463 3.824 10.953 1.00 94.31 172 ASN A N 1
ATOM 1381 C CA . ASN A 1 172 ? -11.228 4.616 10.844 1.00 94.31 172 ASN A CA 1
ATOM 1382 C C . ASN A 1 172 ? -9.975 3.774 10.549 1.00 94.31 172 ASN A C 1
ATOM 1384 O O . ASN A 1 172 ? -8.994 4.308 10.052 1.00 94.31 172 ASN A O 1
ATOM 1388 N N . LEU A 1 173 ? -9.995 2.468 10.830 1.00 96.50 173 LEU A N 1
ATOM 1389 C CA . LEU A 1 173 ? -8.911 1.541 10.477 1.00 96.50 173 LEU A CA 1
ATOM 1390 C C . LEU A 1 173 ? -9.145 0.831 9.131 1.00 96.50 173 LEU A C 1
ATOM 1392 O O . LEU A 1 173 ? -8.360 -0.040 8.741 1.00 96.50 173 LEU A O 1
ATOM 1396 N N . GLY A 1 174 ? -10.222 1.183 8.423 1.00 95.00 174 GLY A N 1
ATOM 1397 C CA . GLY A 1 174 ? -10.485 0.699 7.071 1.00 95.00 174 GLY A CA 1
ATOM 1398 C C . GLY A 1 174 ? -10.981 -0.743 7.004 1.00 95.00 174 GLY A C 1
ATOM 1399 O O . GLY A 1 174 ? -10.706 -1.428 6.025 1.00 95.00 174 GLY A O 1
ATOM 1400 N N . PHE A 1 175 ? -11.682 -1.212 8.039 1.00 96.19 175 PHE A N 1
ATOM 1401 C CA . PHE A 1 175 ? -12.323 -2.532 8.097 1.00 96.19 175 PHE A CA 1
ATOM 1402 C C . PHE A 1 175 ? -13.811 -2.498 7.724 1.00 96.19 175 PHE A C 1
ATOM 1404 O O . PHE A 1 175 ? -14.505 -3.497 7.901 1.00 96.19 175 PHE A O 1
ATOM 1411 N N . THR A 1 176 ? -14.330 -1.358 7.261 1.00 93.44 176 THR A N 1
ATOM 1412 C CA . THR A 1 176 ? -15.711 -1.225 6.781 1.00 93.44 176 THR A CA 1
ATOM 1413 C C . THR A 1 176 ? -15.752 -0.963 5.276 1.00 93.44 176 THR A C 1
ATOM 1415 O O . THR A 1 176 ? -14.767 -0.492 4.692 1.00 93.44 176 THR A O 1
ATOM 1418 N N . PRO A 1 177 ? -16.874 -1.289 4.616 1.00 91.69 177 PRO A N 1
ATOM 1419 C CA . PRO A 1 177 ? -17.040 -1.026 3.198 1.00 91.69 177 PRO A CA 1
ATOM 1420 C C . PRO A 1 177 ? -17.068 0.472 2.878 1.00 91.69 177 PRO A C 1
ATOM 1422 O O . PRO A 1 177 ? -17.597 1.297 3.632 1.00 91.69 177 PRO A O 1
ATOM 1425 N N . HIS A 1 178 ? -16.527 0.819 1.714 1.00 87.19 178 HIS A N 1
ATOM 1426 C CA . HIS A 1 178 ? -16.559 2.169 1.168 1.00 87.19 178 HIS A CA 1
ATOM 1427 C C . HIS A 1 178 ? -17.403 2.191 -0.104 1.00 87.19 178 HIS A C 1
ATOM 1429 O O . HIS A 1 178 ? -17.091 1.517 -1.085 1.00 87.19 178 HIS A O 1
ATOM 1435 N N . HIS A 1 179 ? -18.463 2.995 -0.097 1.00 82.69 179 HIS A N 1
ATOM 1436 C CA . HIS A 1 179 ? -19.299 3.208 -1.274 1.00 82.69 179 HIS A CA 1
ATOM 1437 C C . HIS A 1 179 ? -18.639 4.232 -2.183 1.00 82.69 179 HIS A C 1
ATOM 1439 O O . HIS A 1 179 ? -18.600 5.431 -1.893 1.00 82.69 179 HIS A O 1
ATOM 1445 N N . LEU A 1 180 ? -18.075 3.748 -3.283 1.00 72.19 180 LEU A N 1
ATOM 1446 C CA . LEU A 1 180 ? -17.495 4.608 -4.300 1.00 72.19 180 LEU A CA 1
ATOM 1447 C C . LEU A 1 180 ? -18.634 5.210 -5.120 1.00 72.19 180 LEU A C 1
ATOM 1449 O O . LEU A 1 180 ? -19.316 4.520 -5.874 1.00 72.19 180 LEU A O 1
ATOM 1453 N N . ARG A 1 181 ? -18.856 6.520 -4.981 1.00 63.22 181 ARG A N 1
ATOM 1454 C CA . ARG A 1 181 ? -19.852 7.218 -5.797 1.00 63.22 181 ARG A CA 1
ATOM 1455 C C . ARG A 1 181 ? -19.394 7.194 -7.256 1.00 63.22 181 ARG A C 1
ATOM 1457 O O . ARG A 1 181 ? -18.370 7.797 -7.579 1.00 63.22 181 ARG A O 1
ATOM 1464 N N . SER A 1 182 ? -20.156 6.523 -8.122 1.00 51.41 182 SER A N 1
ATOM 1465 C CA . SER A 1 182 ? -19.899 6.512 -9.567 1.00 51.41 182 SER A CA 1
ATOM 1466 C C . SER A 1 182 ? -19.737 7.945 -10.086 1.00 51.41 182 SER A C 1
ATOM 1468 O O . SER A 1 182 ? -20.625 8.784 -9.918 1.00 51.41 182 SER A O 1
ATOM 1470 N N . MET A 1 183 ? -18.596 8.236 -10.718 1.00 46.16 183 MET A N 1
ATOM 1471 C CA . MET A 1 183 ? -18.321 9.547 -11.317 1.00 46.16 183 MET A CA 1
ATOM 1472 C C . MET A 1 183 ? -19.058 9.779 -12.652 1.00 46.16 183 MET A C 1
ATOM 1474 O O . MET A 1 183 ? -18.907 10.848 -13.237 1.00 46.16 183 MET A O 1
ATOM 1478 N N . ASN A 1 184 ? -19.894 8.839 -13.119 1.00 40.31 184 ASN A N 1
ATOM 1479 C CA . ASN A 1 184 ? -20.696 8.985 -14.339 1.00 40.31 184 ASN A CA 1
ATOM 1480 C C . ASN A 1 184 ? -22.187 8.678 -14.084 1.00 40.31 184 ASN A C 1
ATOM 1482 O O . ASN A 1 184 ? -22.581 7.516 -14.105 1.00 40.31 184 ASN A O 1
ATOM 1486 N N . PRO A 1 185 ? -23.060 9.693 -13.926 1.00 41.78 185 PRO A N 1
ATOM 1487 C CA . PRO A 1 185 ? -24.508 9.502 -13.792 1.00 41.78 185 PRO A CA 1
ATOM 1488 C C . PRO A 1 185 ? -25.229 9.330 -15.148 1.00 41.78 185 PRO A C 1
ATOM 1490 O O . PRO A 1 185 ? -26.376 9.742 -15.298 1.00 41.78 185 PRO A O 1
ATOM 1493 N N . LYS A 1 186 ? -24.563 8.778 -16.172 1.00 41.59 186 LYS A N 1
ATOM 1494 C CA . LYS A 1 186 ? -25.140 8.583 -17.515 1.00 41.59 186 LYS A CA 1
ATOM 1495 C C . LYS A 1 186 ? -25.043 7.129 -17.977 1.00 41.59 186 LYS A C 1
ATOM 1497 O O . LYS A 1 186 ? -24.403 6.831 -18.976 1.00 41.59 186 LYS A O 1
ATOM 1502 N N . SER A 1 187 ? -25.757 6.255 -17.290 1.00 38.62 187 SER A N 1
ATOM 1503 C CA . SER A 1 187 ? -26.370 5.072 -17.896 1.00 38.62 187 SER A CA 1
ATOM 1504 C C . SER A 1 187 ? -27.669 4.812 -17.144 1.00 38.62 187 SER A C 1
ATOM 1506 O O . SER A 1 187 ? -27.678 4.553 -15.945 1.00 38.62 187 SER A O 1
ATOM 1508 N N . ASN A 1 188 ? -28.784 4.975 -17.854 1.00 42.50 188 ASN A N 1
ATOM 1509 C CA . ASN A 1 188 ? -30.085 4.490 -17.417 1.00 42.50 188 ASN A CA 1
ATOM 1510 C C . ASN A 1 188 ? -30.046 2.960 -17.469 1.00 42.50 188 ASN A C 1
ATOM 1512 O O . ASN A 1 188 ? -30.508 2.372 -18.440 1.00 42.50 188 ASN A O 1
ATOM 1516 N N . GLU A 1 189 ? -29.482 2.331 -16.448 1.00 38.69 189 GLU A N 1
ATOM 1517 C CA . GLU A 1 189 ? -29.665 0.910 -16.184 1.00 38.69 189 GLU A CA 1
ATOM 1518 C C . GLU A 1 189 ? -29.995 0.754 -14.702 1.00 38.69 189 GLU A C 1
ATOM 1520 O O . GLU A 1 189 ? -29.290 1.227 -13.815 1.00 38.69 189 GLU A O 1
ATOM 1525 N N . THR A 1 190 ? -31.152 0.153 -14.457 1.00 35.78 190 THR A N 1
ATOM 1526 C CA . THR A 1 190 ? -31.809 -0.077 -13.168 1.00 35.78 190 THR A CA 1
ATOM 1527 C C . THR A 1 190 ? -31.135 -1.170 -12.335 1.00 35.78 190 THR A C 1
ATOM 1529 O O . THR A 1 190 ? -31.822 -1.937 -11.674 1.00 35.78 190 THR A O 1
ATOM 1532 N N . ASP A 1 191 ? -29.805 -1.208 -12.334 1.00 34.66 191 ASP A N 1
ATOM 1533 C CA . ASP A 1 191 ? -28.989 -2.016 -11.431 1.00 34.66 191 ASP A CA 1
ATOM 1534 C C . ASP A 1 191 ? -27.944 -1.100 -10.787 1.00 34.66 191 ASP A C 1
ATOM 1536 O O . ASP A 1 191 ? -26.765 -1.078 -11.138 1.00 34.66 191 ASP A O 1
ATOM 1540 N N . THR A 1 192 ? -28.380 -0.300 -9.811 1.00 38.59 192 THR A N 1
ATOM 1541 C CA . THR A 1 192 ? -27.471 0.293 -8.826 1.00 38.59 192 THR A CA 1
ATOM 1542 C C . THR A 1 192 ? -26.929 -0.830 -7.946 1.00 38.59 192 THR A C 1
ATOM 1544 O O . THR A 1 192 ? -27.347 -0.990 -6.800 1.00 38.59 192 THR A O 1
ATOM 1547 N N . SER A 1 193 ? -26.020 -1.651 -8.476 1.00 43.81 193 SER A N 1
ATOM 1548 C CA . SER A 1 193 ? -25.135 -2.425 -7.618 1.00 43.81 193 SER A CA 1
ATOM 1549 C C . SER A 1 193 ? -24.243 -1.402 -6.922 1.00 43.81 193 SER A C 1
ATOM 1551 O O . SER A 1 193 ? -23.318 -0.876 -7.544 1.00 43.81 193 SER A O 1
ATOM 1553 N N . ASP A 1 194 ? -24.557 -1.053 -5.675 1.00 51.47 194 ASP A N 1
ATOM 1554 C CA . ASP A 1 194 ? -23.640 -0.319 -4.804 1.00 51.47 194 ASP A CA 1
ATOM 1555 C C . ASP A 1 194 ? -22.326 -1.106 -4.772 1.00 51.47 194 ASP A C 1
ATOM 1557 O O . ASP A 1 194 ? -22.202 -2.133 -4.098 1.00 51.47 194 ASP A O 1
ATOM 1561 N N . SER A 1 195 ? -21.357 -0.690 -5.593 1.00 66.38 195 SER A N 1
ATOM 1562 C CA . SER A 1 195 ? -20.067 -1.359 -5.692 1.00 66.38 195 SER A CA 1
ATOM 1563 C C . SER A 1 195 ? -19.271 -0.988 -4.450 1.00 66.38 195 SER A C 1
ATOM 1565 O O . SER A 1 195 ? -18.548 0.008 -4.396 1.00 66.38 195 SER A O 1
ATOM 1567 N N . CYS A 1 196 ? -19.489 -1.781 -3.417 1.00 82.50 196 CYS A N 1
ATOM 1568 C CA . CYS A 1 196 ? -18.842 -1.683 -2.133 1.00 82.50 196 CYS A CA 1
ATOM 1569 C C . CYS A 1 196 ? -17.358 -2.073 -2.268 1.00 82.50 196 CYS A C 1
ATOM 1571 O O . CYS A 1 196 ? -17.032 -3.211 -2.613 1.00 82.50 196 CYS A O 1
ATOM 1573 N N . PHE A 1 197 ? -16.455 -1.142 -1.964 1.00 89.38 197 PHE A N 1
ATOM 1574 C CA . PHE A 1 197 ? -15.011 -1.364 -1.977 1.00 89.38 197 PHE A CA 1
ATOM 1575 C C . PHE A 1 197 ? -14.488 -1.717 -0.581 1.00 89.38 197 PHE A C 1
ATOM 1577 O O . PHE A 1 197 ? -14.786 -1.032 0.399 1.00 89.38 197 PHE A O 1
ATOM 1584 N N . TRP A 1 198 ? -13.666 -2.763 -0.505 1.00 92.19 198 TRP A N 1
ATOM 1585 C CA . TRP A 1 198 ? -12.950 -3.169 0.702 1.00 92.19 198 TRP A CA 1
ATOM 1586 C C . TRP A 1 198 ? -11.456 -2.966 0.484 1.00 92.19 198 TRP A C 1
ATOM 1588 O O . TRP A 1 198 ? -10.908 -3.495 -0.481 1.00 92.19 198 TRP A O 1
ATOM 1598 N N . ILE A 1 199 ? -10.788 -2.257 1.399 1.00 92.56 199 ILE A N 1
ATOM 1599 C CA . ILE A 1 199 ? -9.330 -2.063 1.326 1.00 92.56 199 ILE A CA 1
ATOM 1600 C C . ILE A 1 199 ? -8.613 -3.421 1.395 1.00 92.56 199 ILE A C 1
ATOM 1602 O O . ILE A 1 199 ? -7.659 -3.646 0.657 1.00 92.56 199 ILE A O 1
ATOM 1606 N N . ASP A 1 200 ? -9.123 -4.354 2.207 1.00 92.75 200 ASP A N 1
ATOM 1607 C CA . ASP A 1 200 ? -8.604 -5.726 2.303 1.00 92.75 200 ASP A CA 1
ATOM 1608 C C . ASP A 1 200 ? -9.027 -6.643 1.141 1.00 92.75 200 ASP A C 1
ATOM 1610 O O . ASP A 1 200 ? -8.678 -7.817 1.155 1.00 92.75 200 ASP A O 1
ATOM 1614 N N . GLY A 1 201 ? -9.786 -6.152 0.154 1.00 90.44 201 GLY A N 1
ATOM 1615 C CA . GLY A 1 201 ? -10.228 -6.906 -1.027 1.00 90.44 201 GLY A CA 1
ATOM 1616 C C . GLY A 1 201 ? -11.634 -7.502 -0.917 1.00 90.44 201 GLY A C 1
ATOM 1617 O O . GLY A 1 201 ? -12.437 -7.340 -1.836 1.00 90.44 201 GLY A O 1
ATOM 1618 N N . SER A 1 202 ? -11.975 -8.136 0.208 1.00 93.06 202 SER A N 1
ATOM 1619 C CA . SER A 1 202 ? -13.326 -8.661 0.465 1.00 93.06 202 SER A CA 1
ATOM 1620 C C . SER A 1 202 ? -13.757 -8.485 1.920 1.00 93.06 202 SER A C 1
ATOM 1622 O O . SER A 1 202 ? -12.940 -8.222 2.804 1.00 93.06 202 SER A O 1
ATOM 1624 N N . LYS A 1 203 ? -15.052 -8.688 2.190 1.00 94.31 203 LYS A N 1
ATOM 1625 C CA . LYS A 1 203 ? -15.603 -8.688 3.552 1.00 94.31 203 LYS A CA 1
ATOM 1626 C C . LYS A 1 203 ? -14.945 -9.753 4.435 1.00 94.31 203 LYS A C 1
ATOM 1628 O O . LYS A 1 203 ? -14.645 -9.501 5.599 1.00 94.31 203 LYS A O 1
ATOM 1633 N N . GLU A 1 204 ? -14.729 -10.946 3.892 1.00 95.25 204 GLU A N 1
ATOM 1634 C CA . GLU A 1 204 ? -14.122 -12.082 4.590 1.00 95.25 204 GLU A CA 1
ATOM 1635 C C . GLU A 1 204 ? -12.652 -11.801 4.907 1.00 95.25 204 GLU A C 1
ATOM 1637 O O . GLU A 1 204 ? -12.199 -12.085 6.016 1.00 95.25 204 GLU A O 1
ATOM 1642 N N . GLN A 1 205 ? -11.925 -11.198 3.959 1.00 94.75 205 GLN A N 1
ATOM 1643 C CA . GLN A 1 205 ? -10.536 -10.781 4.152 1.00 94.75 205 GLN A CA 1
ATOM 1644 C C . GLN A 1 205 ? -10.431 -9.669 5.199 1.00 94.75 205 GLN A C 1
ATOM 1646 O O . GLN A 1 205 ? -9.604 -9.777 6.101 1.00 94.75 205 GLN A O 1
ATOM 1651 N N . ALA A 1 206 ? -11.323 -8.674 5.169 1.00 96.19 206 ALA A N 1
ATOM 1652 C CA . ALA A 1 206 ? -11.383 -7.620 6.181 1.00 96.19 206 ALA A CA 1
ATOM 1653 C C . ALA A 1 206 ? -11.708 -8.167 7.578 1.00 96.19 206 ALA A C 1
ATOM 1655 O O . ALA A 1 206 ? -11.070 -7.783 8.556 1.00 96.19 206 ALA A O 1
ATOM 1656 N N . LYS A 1 207 ? -12.655 -9.110 7.685 1.00 97.19 207 LYS A N 1
ATOM 1657 C CA . LYS A 1 207 ? -12.981 -9.781 8.953 1.00 97.19 207 LYS A CA 1
ATOM 1658 C C . LYS A 1 207 ? -11.789 -10.558 9.500 1.00 97.19 207 LYS A C 1
ATOM 1660 O O . LYS A 1 207 ? -11.482 -10.449 10.685 1.00 97.19 207 LYS A O 1
ATOM 1665 N N . LYS A 1 208 ? -11.117 -11.334 8.647 1.00 97.06 208 LYS A N 1
ATOM 1666 C CA . LYS A 1 208 ? -9.916 -12.084 9.025 1.00 97.06 208 LYS A CA 1
ATOM 1667 C C . LYS A 1 208 ? -8.810 -11.136 9.499 1.00 97.06 208 LYS A C 1
ATOM 1669 O O . LYS A 1 208 ? -8.316 -11.307 10.608 1.00 97.06 208 LYS A O 1
ATOM 1674 N N . ALA A 1 209 ? -8.504 -10.103 8.713 1.00 96.69 209 ALA A N 1
ATOM 1675 C CA . ALA A 1 209 ? -7.492 -9.105 9.043 1.00 96.69 209 ALA A CA 1
ATOM 1676 C C . ALA A 1 209 ? -7.818 -8.356 10.344 1.00 96.69 209 ALA A C 1
ATOM 1678 O O . ALA A 1 209 ? -6.921 -8.102 11.140 1.00 96.69 209 ALA A O 1
ATOM 1679 N N . PHE A 1 210 ? -9.091 -8.036 10.593 1.00 97.56 210 PHE A N 1
ATOM 1680 C CA . PHE A 1 210 ? -9.536 -7.411 11.838 1.00 97.56 210 PHE A CA 1
ATOM 1681 C C . PHE A 1 210 ? -9.247 -8.300 13.053 1.00 97.56 210 PHE A C 1
ATOM 1683 O O . PHE A 1 210 ? -8.661 -7.837 14.029 1.00 97.56 210 PHE A O 1
ATOM 1690 N N . LEU A 1 211 ? -9.628 -9.578 12.992 1.00 97.06 211 LEU A N 1
ATOM 1691 C CA . LEU A 1 211 ? -9.407 -10.514 14.095 1.00 97.06 211 LEU A CA 1
ATOM 1692 C C . LEU A 1 211 ? -7.911 -10.738 14.348 1.00 97.06 211 LEU A C 1
ATOM 1694 O O . LEU A 1 211 ? -7.467 -10.601 15.485 1.00 97.06 211 LEU A O 1
ATOM 1698 N N . GLU A 1 212 ? -7.131 -10.984 13.291 1.00 96.94 212 GLU A N 1
ATOM 1699 C CA . GLU A 1 212 ? -5.673 -11.151 13.378 1.00 96.94 212 GLU A CA 1
ATOM 1700 C C . GLU A 1 212 ? -4.985 -9.891 13.927 1.00 96.94 212 GLU A C 1
ATOM 1702 O O . GLU A 1 212 ? -4.045 -9.987 14.716 1.00 96.94 212 GLU A O 1
ATOM 1707 N N . PHE A 1 213 ? -5.463 -8.699 13.556 1.00 97.00 213 PHE A N 1
ATOM 1708 C CA . PHE A 1 213 ? -4.926 -7.426 14.034 1.00 97.00 213 PHE A CA 1
ATOM 1709 C C . PHE A 1 213 ? -5.133 -7.242 15.543 1.00 97.00 213 PHE A C 1
ATOM 1711 O O . PHE A 1 213 ? -4.177 -6.946 16.263 1.00 97.00 213 PHE A O 1
ATOM 1718 N N . PHE A 1 214 ? -6.352 -7.462 16.046 1.00 96.44 214 PHE A N 1
ATOM 1719 C CA . PHE A 1 214 ? -6.641 -7.354 17.482 1.00 96.44 214 PHE A CA 1
ATOM 1720 C C . PHE A 1 214 ? -5.948 -8.456 18.296 1.00 96.44 214 PHE A C 1
ATOM 1722 O O . PHE A 1 214 ? -5.426 -8.175 19.377 1.00 96.44 214 PHE A O 1
ATOM 1729 N N . GLU A 1 215 ? -5.855 -9.674 17.756 1.00 96.31 215 GLU A N 1
ATOM 1730 C CA . GLU A 1 215 ? -5.097 -10.775 18.360 1.00 96.31 215 GLU A CA 1
ATOM 1731 C C . GLU A 1 215 ? -3.599 -10.447 18.460 1.00 96.31 215 GLU A C 1
ATOM 1733 O O . GLU A 1 215 ? -3.000 -10.592 19.528 1.00 96.31 215 GLU A O 1
ATOM 1738 N N . THR A 1 216 ? -3.003 -9.914 17.389 1.00 94.75 216 THR A N 1
ATOM 1739 C CA . THR A 1 216 ? -1.586 -9.504 17.348 1.00 94.75 216 THR A CA 1
ATOM 1740 C C . THR A 1 216 ? -1.266 -8.431 18.392 1.00 94.75 216 THR A C 1
ATOM 1742 O O . THR A 1 216 ? -0.193 -8.443 19.005 1.00 94.75 216 THR A O 1
ATOM 1745 N N . LEU A 1 217 ? -2.208 -7.515 18.627 1.00 95.56 217 LEU A N 1
ATOM 1746 C CA . LEU A 1 217 ? -2.109 -6.473 19.649 1.00 95.56 217 LEU A CA 1
ATOM 1747 C C . LEU A 1 217 ? -2.508 -6.952 21.053 1.00 95.56 217 LEU A C 1
ATOM 1749 O O . LEU A 1 217 ? -2.369 -6.191 22.009 1.00 95.56 217 LEU A O 1
ATOM 1753 N N . LYS A 1 218 ? -2.975 -8.200 21.197 1.00 95.44 218 LYS A N 1
ATOM 1754 C CA . LYS A 1 218 ? -3.494 -8.785 22.445 1.00 95.44 218 LYS A CA 1
ATOM 1755 C C . LYS A 1 218 ? -4.669 -8.000 23.043 1.00 95.44 218 LYS A C 1
ATOM 1757 O O . LYS A 1 218 ? -4.853 -7.990 24.259 1.00 95.44 218 LYS A O 1
ATOM 1762 N N . ILE A 1 219 ? -5.462 -7.343 22.198 1.00 94.69 219 ILE A N 1
ATOM 1763 C CA . ILE A 1 219 ? -6.662 -6.611 22.611 1.00 94.69 219 ILE A CA 1
ATOM 1764 C C . ILE A 1 219 ? -7.840 -7.587 22.605 1.00 94.69 219 ILE A C 1
ATOM 1766 O O . ILE A 1 219 ? -8.181 -8.162 21.572 1.00 94.69 219 ILE A O 1
ATOM 1770 N N . LEU A 1 220 ? -8.474 -7.771 23.762 1.00 94.00 220 LEU A N 1
ATOM 1771 C CA . LEU A 1 220 ? -9.618 -8.668 23.906 1.00 94.00 220 LEU A CA 1
ATOM 1772 C C . LEU A 1 220 ? -10.893 -7.993 23.401 1.00 94.00 220 LEU A C 1
ATOM 1774 O O . LEU A 1 220 ? -11.284 -6.940 23.899 1.00 94.00 220 LEU A O 1
ATOM 1778 N N . LEU A 1 221 ? -11.557 -8.615 22.428 1.00 94.12 221 LEU A N 1
ATOM 1779 C CA . LEU A 1 221 ? -12.851 -8.149 21.938 1.00 94.12 221 LEU A CA 1
ATOM 1780 C C . LEU A 1 221 ? -13.970 -8.538 22.928 1.00 94.12 221 LEU A C 1
ATOM 1782 O O . LEU A 1 221 ? -13.944 -9.652 23.458 1.00 94.12 221 LEU A O 1
ATOM 1786 N N . PRO A 1 222 ? -14.971 -7.670 23.173 1.00 93.00 222 PRO A N 1
ATOM 1787 C CA . PRO A 1 222 ? -16.105 -7.986 24.039 1.00 93.00 222 PRO A CA 1
ATOM 1788 C C . PRO A 1 222 ? -16.921 -9.161 23.493 1.00 93.00 222 PRO A C 1
ATOM 1790 O O . PRO A 1 222 ? -17.072 -9.308 22.283 1.00 93.00 222 PRO A O 1
ATOM 1793 N N . SER A 1 223 ? -17.542 -9.953 24.367 1.00 88.69 223 SER A N 1
ATOM 1794 C CA . SER A 1 223 ? -18.406 -11.077 23.961 1.00 88.69 223 SER A CA 1
ATOM 1795 C C . SER A 1 223 ? -19.646 -10.650 23.165 1.00 88.69 223 SER A C 1
ATOM 1797 O O . SER A 1 223 ? -20.213 -11.451 22.427 1.00 88.69 223 SER A O 1
ATOM 1799 N N . SER A 1 224 ? -20.058 -9.387 23.294 1.00 89.69 224 SER A N 1
ATOM 1800 C CA . SER A 1 224 ? -21.149 -8.775 22.532 1.00 89.69 224 SER A CA 1
ATOM 1801 C C . SER A 1 224 ? -20.758 -8.374 21.102 1.00 89.69 224 SER A C 1
ATOM 1803 O O . SER A 1 224 ? -21.630 -7.988 20.317 1.00 89.69 224 SER A O 1
ATOM 1805 N N . PHE A 1 225 ? -19.471 -8.444 20.742 1.00 92.88 225 PHE A N 1
ATOM 1806 C CA . PHE A 1 225 ? -18.987 -8.070 19.418 1.00 92.88 225 PHE A CA 1
ATOM 1807 C C . PHE A 1 225 ? -19.339 -9.123 18.360 1.00 92.88 225 PHE A C 1
ATOM 1809 O O . PHE A 1 225 ? -19.001 -10.300 18.478 1.00 92.88 225 PHE A O 1
ATOM 1816 N N . LEU A 1 226 ? -19.954 -8.662 17.271 1.00 93.50 226 LEU A N 1
ATOM 1817 C CA . LEU A 1 226 ? -20.152 -9.425 16.042 1.00 93.50 226 LEU A CA 1
ATOM 1818 C C . LEU A 1 226 ? -19.828 -8.518 14.854 1.00 93.50 226 LEU A C 1
ATOM 1820 O O . LEU A 1 226 ? -20.460 -7.474 14.685 1.00 93.50 226 LEU A O 1
ATOM 1824 N N . PHE A 1 227 ? -18.866 -8.932 14.025 1.00 93.06 227 PHE A N 1
ATOM 1825 C CA . PHE A 1 227 ? -18.349 -8.135 12.906 1.00 93.06 227 PHE A CA 1
ATOM 1826 C C . PHE A 1 227 ? -19.474 -7.669 11.972 1.00 93.06 227 PHE A C 1
ATOM 1828 O O . PHE A 1 227 ? -19.574 -6.495 11.635 1.00 93.06 227 PHE A O 1
ATOM 1835 N N . GLU A 1 228 ? -20.380 -8.574 11.606 1.00 93.19 228 GLU A N 1
ATOM 1836 C CA . GLU A 1 228 ? -21.502 -8.308 10.708 1.00 93.19 228 GLU A CA 1
ATOM 1837 C C . GLU A 1 228 ? -22.475 -7.262 11.265 1.00 93.19 228 GLU A C 1
ATOM 1839 O O . GLU A 1 228 ? -22.984 -6.440 10.502 1.00 93.19 228 GLU A O 1
ATOM 1844 N N . ASN A 1 229 ? -22.691 -7.258 12.583 1.00 92.06 229 ASN A N 1
ATOM 1845 C CA . ASN A 1 229 ? -23.559 -6.283 13.234 1.00 92.06 229 ASN A CA 1
ATOM 1846 C C . ASN A 1 229 ? -22.922 -4.890 13.218 1.00 92.06 229 ASN A C 1
ATOM 1848 O O . ASN A 1 229 ? -23.625 -3.910 12.986 1.00 92.06 229 ASN A O 1
ATOM 1852 N N . GLU A 1 230 ? -21.602 -4.782 13.414 1.00 92.56 230 GLU A N 1
ATOM 1853 C CA . GLU A 1 230 ? -20.909 -3.490 13.310 1.00 92.56 230 GLU A CA 1
ATOM 1854 C C . GLU A 1 230 ? -20.936 -2.927 11.886 1.00 92.56 230 GLU A C 1
ATOM 1856 O O . GLU A 1 230 ? -21.165 -1.732 11.720 1.00 92.56 230 GLU A O 1
ATOM 1861 N N . ILE A 1 231 ? -20.793 -3.772 10.855 1.00 91.88 231 ILE A N 1
ATOM 1862 C CA . ILE A 1 231 ? -20.935 -3.327 9.457 1.00 91.88 231 ILE A CA 1
ATOM 1863 C C . ILE A 1 231 ? -22.331 -2.743 9.214 1.00 91.88 231 ILE A C 1
ATOM 1865 O O . ILE A 1 231 ? -22.455 -1.661 8.649 1.00 91.88 231 ILE A O 1
ATOM 1869 N N . GLN A 1 232 ? -23.388 -3.410 9.688 1.00 89.62 232 GLN A N 1
ATOM 1870 C CA . GLN A 1 232 ? -24.755 -2.890 9.566 1.00 89.62 232 GLN A CA 1
ATOM 1871 C C . GLN A 1 232 ? -24.947 -1.565 10.319 1.00 89.62 232 GLN A C 1
ATOM 1873 O O . GLN A 1 232 ? -25.654 -0.682 9.830 1.00 89.62 232 GLN A O 1
ATOM 1878 N N . ARG A 1 233 ? -24.315 -1.397 11.492 1.00 88.06 233 ARG A N 1
ATOM 1879 C CA . ARG A 1 233 ? -24.352 -0.129 12.240 1.00 88.06 233 ARG A CA 1
ATOM 1880 C C . ARG A 1 233 ? -23.631 1.002 11.500 1.00 88.06 233 ARG A C 1
ATOM 1882 O O . ARG A 1 233 ? -24.162 2.112 11.469 1.00 88.06 233 ARG A O 1
ATOM 1889 N N . ASP A 1 234 ? -22.469 0.738 10.899 1.00 87.75 234 ASP A N 1
ATOM 1890 C CA . ASP A 1 234 ? -21.727 1.723 10.094 1.00 87.75 234 ASP A CA 1
ATOM 1891 C C . ASP A 1 234 ? -22.539 2.165 8.866 1.00 87.75 234 ASP A C 1
ATOM 1893 O O . ASP A 1 234 ? -22.700 3.360 8.612 1.00 87.75 234 ASP A O 1
ATOM 1897 N N . GLU A 1 235 ? -23.143 1.207 8.163 1.00 86.44 235 GLU A N 1
ATOM 1898 C CA . GLU A 1 235 ? -24.016 1.459 7.014 1.00 86.44 235 GLU A CA 1
ATOM 1899 C C . GLU A 1 235 ? -25.244 2.298 7.384 1.00 86.44 235 GLU A C 1
ATOM 1901 O O . GLU A 1 235 ? -25.542 3.297 6.722 1.00 86.44 235 GLU A O 1
ATOM 1906 N N . ALA A 1 236 ? -25.927 1.959 8.482 1.00 84.62 236 ALA A N 1
ATOM 1907 C CA . ALA A 1 236 ? -27.063 2.734 8.977 1.00 84.62 236 ALA A CA 1
ATOM 1908 C C . ALA A 1 236 ? -26.659 4.178 9.330 1.00 84.62 236 ALA A C 1
ATOM 1910 O O . ALA A 1 236 ? -27.377 5.128 9.004 1.00 84.62 236 ALA A O 1
ATOM 1911 N N . ARG A 1 237 ? -25.474 4.356 9.935 1.00 82.12 237 ARG A N 1
ATOM 1912 C CA . ARG A 1 237 ? -24.922 5.673 10.283 1.00 82.12 237 ARG A CA 1
ATOM 1913 C C . ARG A 1 237 ? -24.628 6.523 9.043 1.00 82.12 237 ARG A C 1
ATOM 1915 O O . ARG A 1 237 ? -24.933 7.715 9.057 1.00 82.12 237 ARG A O 1
ATOM 1922 N N . LYS A 1 238 ? -24.066 5.933 7.984 1.00 78.56 238 LYS A N 1
ATOM 1923 C CA . LYS A 1 238 ? -23.750 6.623 6.717 1.00 78.56 238 LYS A CA 1
ATOM 1924 C C . LYS A 1 238 ? -25.006 7.065 5.955 1.00 78.56 238 LYS A C 1
ATOM 1926 O O . LYS A 1 238 ? -25.021 8.160 5.401 1.00 78.56 238 LYS A O 1
ATOM 1931 N N . HIS A 1 239 ? -26.076 6.270 5.987 1.00 72.19 239 HIS A N 1
ATOM 1932 C CA . HIS A 1 239 ? -27.332 6.548 5.275 1.00 72.19 239 HIS A CA 1
ATOM 1933 C C . HIS A 1 239 ? -28.299 7.487 6.021 1.00 72.19 239 HIS A C 1
ATOM 1935 O O . HIS A 1 239 ? -29.452 7.637 5.622 1.00 72.19 239 HIS A O 1
ATOM 1941 N N . GLY A 1 240 ? -27.872 8.113 7.126 1.00 61.56 240 GLY A N 1
ATOM 1942 C CA . GLY A 1 240 ? -28.734 8.989 7.934 1.00 61.56 240 GLY A CA 1
ATOM 1943 C C . GLY A 1 240 ? -29.864 8.250 8.665 1.00 61.56 240 GLY A C 1
ATOM 1944 O O . GLY A 1 240 ? -30.696 8.877 9.324 1.00 61.56 240 GLY A O 1
ATOM 1945 N N . GLY A 1 241 ? -29.879 6.917 8.592 1.00 53.59 241 GLY A N 1
ATOM 1946 C CA . GLY A 1 241 ? -30.764 6.047 9.343 1.00 53.59 241 GLY A CA 1
ATOM 1947 C C . GLY A 1 241 ? -30.271 5.955 10.775 1.00 53.59 241 GLY A C 1
ATOM 1948 O O . GLY A 1 241 ? -29.597 5.001 11.153 1.00 53.59 241 GLY A O 1
ATOM 1949 N N . GLY A 1 242 ? -30.596 6.957 11.591 1.00 45.03 242 GLY A N 1
ATOM 1950 C CA . GLY A 1 242 ? -30.451 6.839 13.034 1.00 45.03 242 GLY A CA 1
ATOM 1951 C C . GLY A 1 242 ? -31.265 5.638 13.502 1.00 45.03 242 GLY A C 1
ATOM 1952 O O . GLY A 1 242 ? -32.481 5.744 13.658 1.00 45.03 242 GLY A O 1
ATOM 1953 N N . SER A 1 243 ? -30.615 4.489 13.700 1.00 45.53 243 SER A N 1
ATOM 1954 C CA . SER A 1 243 ? -31.249 3.334 14.320 1.00 45.53 243 SER A CA 1
ATOM 1955 C C . SER A 1 243 ? -31.548 3.703 15.768 1.00 45.53 243 SER A C 1
ATOM 1957 O O . SER A 1 243 ? -30.741 3.517 16.672 1.00 45.53 243 SER A O 1
ATOM 1959 N N . ARG A 1 244 ? -32.736 4.270 15.985 1.00 45.53 244 ARG A N 1
ATOM 1960 C CA . ARG A 1 244 ? -33.320 4.520 17.307 1.00 45.53 244 ARG A CA 1
ATOM 1961 C C . ARG A 1 244 ? -33.660 3.217 18.052 1.00 45.53 244 ARG A C 1
ATOM 1963 O O . ARG A 1 244 ? -34.124 3.298 19.181 1.00 45.53 244 ARG A O 1
ATOM 1970 N N . ASN A 1 245 ? -33.405 2.043 17.457 1.00 43.91 245 ASN A N 1
ATOM 1971 C CA . ASN A 1 245 ? -33.903 0.747 17.926 1.00 43.91 245 ASN A CA 1
ATOM 1972 C C . ASN A 1 245 ? -32.832 -0.337 18.164 1.00 43.91 245 ASN A C 1
ATOM 1974 O O . ASN A 1 245 ? -33.195 -1.504 18.288 1.00 43.91 245 ASN A O 1
ATOM 1978 N N . SER A 1 246 ? -31.535 -0.024 18.283 1.00 50.22 246 SER A N 1
ATOM 1979 C CA . SER A 1 246 ? -30.593 -1.004 18.854 1.00 50.22 246 SER A CA 1
ATOM 1980 C C . SER A 1 246 ? -30.536 -0.844 20.375 1.00 50.22 246 SER A C 1
ATOM 1982 O O . SER A 1 246 ? -29.689 -0.134 20.905 1.00 50.22 246 SER A O 1
ATOM 1984 N N . THR A 1 247 ? -31.447 -1.512 21.078 1.00 46.78 247 THR A N 1
ATOM 1985 C CA . THR A 1 247 ? -31.515 -1.617 22.550 1.00 46.78 247 THR A CA 1
ATOM 1986 C C . THR A 1 247 ? -30.406 -2.489 23.164 1.00 46.78 247 THR A C 1
ATOM 1988 O O . THR A 1 247 ? -30.470 -2.830 24.341 1.00 46.78 247 THR A O 1
ATOM 1991 N N . GLY A 1 248 ? -29.393 -2.866 22.379 1.00 59.41 248 GLY A N 1
ATOM 1992 C CA . GLY A 1 248 ? -28.238 -3.639 22.830 1.00 59.41 248 GLY A CA 1
ATOM 1993 C C . GLY A 1 248 ? -27.061 -2.740 23.194 1.00 59.41 248 GLY A C 1
ATOM 1994 O O . GLY A 1 248 ? -26.821 -1.727 22.538 1.00 59.41 248 GLY A O 1
ATOM 1995 N N . GLU A 1 249 ? -26.319 -3.137 24.225 1.00 71.00 249 GLU A N 1
ATOM 1996 C CA . GLU A 1 249 ? -25.057 -2.513 24.621 1.00 71.00 249 GLU A CA 1
ATOM 1997 C C . GLU A 1 249 ? -24.107 -2.429 23.415 1.00 71.00 249 GLU A C 1
ATOM 1999 O O . GLU A 1 249 ? -23.842 -3.430 22.743 1.00 71.00 249 GLU A O 1
ATOM 2004 N N . VAL A 1 250 ? -23.647 -1.218 23.086 1.00 84.25 250 VAL A N 1
ATOM 2005 C CA . VAL A 1 250 ? -22.743 -0.994 21.952 1.00 84.25 250 VAL A CA 1
ATOM 2006 C C . VAL A 1 250 ? -21.360 -1.519 22.341 1.00 84.25 250 VAL A C 1
ATOM 2008 O O . VAL A 1 250 ? -20.797 -1.015 23.318 1.00 84.25 250 VAL A O 1
ATOM 2011 N N . PRO A 1 251 ? -20.786 -2.490 21.603 1.00 91.44 251 PRO A N 1
ATOM 2012 C CA . PRO A 1 251 ? -19.467 -3.021 21.917 1.00 91.44 251 PRO A CA 1
ATOM 2013 C C . PRO A 1 251 ? -18.425 -1.902 21.949 1.00 91.44 251 PRO A C 1
ATOM 2015 O O . PRO A 1 251 ? -18.234 -1.163 20.975 1.00 91.44 251 PRO A O 1
ATOM 2018 N N . SER A 1 252 ? -17.769 -1.757 23.096 1.00 93.19 252 SER A N 1
ATOM 2019 C CA . SER A 1 252 ? -16.783 -0.711 23.341 1.00 93.19 252 SER A CA 1
ATOM 2020 C C . SER A 1 252 ? -15.587 -1.242 24.121 1.00 93.19 252 SER A C 1
ATOM 2022 O O . SER A 1 252 ? -15.667 -2.287 24.763 1.00 93.19 252 SER A O 1
ATOM 2024 N N . LEU A 1 253 ? -14.469 -0.534 24.006 1.00 93.75 253 LEU A N 1
ATOM 2025 C CA . LEU A 1 253 ? -13.183 -0.880 24.604 1.00 93.75 253 LEU A CA 1
ATOM 2026 C C . LEU A 1 253 ? -12.600 0.340 25.312 1.00 93.75 253 LEU A C 1
ATOM 2028 O O . LEU A 1 253 ? -12.790 1.465 24.845 1.00 93.75 253 LEU A O 1
ATOM 2032 N N . ASP A 1 254 ? -11.863 0.136 26.403 1.00 95.31 254 ASP A N 1
ATOM 2033 C CA . ASP A 1 254 ? -11.183 1.236 27.086 1.00 95.31 254 ASP A CA 1
ATOM 2034 C C . ASP A 1 254 ? -9.969 1.729 26.280 1.00 95.31 254 ASP A C 1
ATOM 2036 O O . ASP A 1 254 ? -9.059 0.971 25.933 1.00 95.31 254 ASP A O 1
ATOM 2040 N N . ALA A 1 255 ? -9.953 3.029 25.976 1.00 94.88 255 ALA A N 1
ATOM 2041 C CA . ALA A 1 255 ? -8.887 3.661 25.207 1.00 94.88 255 ALA A CA 1
ATOM 2042 C C . ALA A 1 255 ? -7.522 3.588 25.904 1.00 94.88 255 ALA A C 1
ATOM 2044 O O . ALA A 1 255 ? -6.495 3.460 25.237 1.00 94.88 255 ALA A O 1
ATOM 2045 N N . GLY A 1 256 ? -7.502 3.699 27.235 1.00 93.31 256 GLY A N 1
ATOM 2046 C CA . GLY A 1 256 ? -6.281 3.693 28.031 1.00 93.31 256 GLY A CA 1
ATOM 2047 C C . GLY A 1 256 ? -5.611 2.324 28.018 1.00 93.31 256 GLY A C 1
ATOM 2048 O O . GLY A 1 256 ? -4.411 2.237 27.748 1.00 93.31 256 GLY A O 1
ATOM 2049 N N . GLU A 1 257 ? -6.389 1.266 28.240 1.00 94.00 257 GLU A N 1
ATOM 2050 C CA . GLU A 1 257 ? -5.921 -0.123 28.175 1.00 94.00 257 GLU A CA 1
ATOM 2051 C C . GLU A 1 257 ? -5.399 -0.479 26.777 1.00 94.00 257 GLU A C 1
ATOM 2053 O O . GLU A 1 257 ? -4.267 -0.950 26.638 1.00 94.00 257 GLU A O 1
ATOM 2058 N N . MET A 1 258 ? -6.165 -0.167 25.723 1.00 95.50 258 MET A N 1
ATOM 2059 C CA . MET A 1 258 ? -5.721 -0.391 24.341 1.00 95.50 258 MET A CA 1
ATOM 2060 C C . MET A 1 258 ? -4.426 0.361 24.030 1.00 95.50 258 MET A C 1
ATOM 2062 O O . MET A 1 258 ? -3.526 -0.191 23.398 1.00 95.50 258 MET A O 1
ATOM 2066 N N . ARG A 1 259 ? -4.296 1.612 24.490 1.00 95.19 259 ARG A N 1
ATOM 2067 C CA . ARG A 1 259 ? -3.097 2.420 24.235 1.00 95.19 259 ARG A CA 1
ATOM 2068 C C . ARG A 1 259 ? -1.857 1.783 24.845 1.00 95.19 259 ARG A C 1
ATOM 2070 O O . ARG A 1 259 ? -0.817 1.758 24.194 1.00 95.19 259 ARG A O 1
ATOM 2077 N N . GLN A 1 260 ? -1.957 1.257 26.065 1.00 95.06 260 GLN A N 1
ATOM 2078 C CA . GLN A 1 260 ? -0.837 0.567 26.707 1.00 95.06 260 GLN A CA 1
ATOM 2079 C C . GLN A 1 260 ? -0.394 -0.655 25.894 1.00 95.06 260 GLN A C 1
ATOM 2081 O O . GLN A 1 260 ? 0.802 -0.824 25.662 1.00 95.06 260 GLN A O 1
ATOM 2086 N N . LEU A 1 261 ? -1.341 -1.464 25.411 1.00 96.00 261 LEU A N 1
ATOM 2087 C CA . LEU A 1 261 ? -1.052 -2.642 24.586 1.00 96.00 261 LEU A CA 1
ATOM 2088 C C . LEU A 1 261 ? -0.406 -2.270 23.241 1.00 96.00 261 LEU A C 1
ATOM 2090 O O . LEU A 1 261 ? 0.581 -2.884 22.833 1.00 96.00 261 LEU A O 1
ATOM 2094 N N . VAL A 1 262 ? -0.909 -1.225 22.580 1.00 95.56 262 VAL A N 1
ATOM 2095 C CA . VAL A 1 262 ? -0.354 -0.726 21.311 1.00 95.56 262 VAL A CA 1
ATOM 2096 C C . VAL A 1 262 ? 1.073 -0.200 21.493 1.00 95.56 262 VAL A C 1
ATOM 2098 O O . VAL A 1 262 ? 1.956 -0.552 20.714 1.00 95.56 262 VAL A O 1
ATOM 2101 N N . GLU A 1 263 ? 1.341 0.588 22.537 1.00 94.50 263 GLU A N 1
ATOM 2102 C CA . GLU A 1 263 ? 2.693 1.106 22.812 1.00 94.50 263 GLU A CA 1
ATOM 2103 C C . GLU A 1 263 ? 3.676 -0.020 23.180 1.00 94.50 263 GLU A C 1
ATOM 2105 O O . GLU A 1 263 ? 4.835 -0.002 22.754 1.00 94.50 263 GLU A O 1
ATOM 2110 N N . GLN A 1 264 ? 3.222 -1.046 23.910 1.00 93.62 264 GLN A N 1
ATOM 2111 C CA . GLN A 1 264 ? 4.018 -2.251 24.172 1.00 93.62 264 GLN A CA 1
ATOM 2112 C C . GLN A 1 264 ? 4.356 -2.996 22.878 1.00 93.62 264 GLN A C 1
ATOM 2114 O O . GLN A 1 264 ? 5.503 -3.405 22.689 1.00 93.62 264 GLN A O 1
ATOM 2119 N N . HIS A 1 265 ? 3.387 -3.147 21.972 1.00 92.75 265 HIS A N 1
ATOM 2120 C CA . HIS A 1 265 ? 3.605 -3.785 20.677 1.00 92.75 265 HIS A CA 1
ATOM 2121 C C . HIS A 1 265 ? 4.606 -3.002 19.812 1.00 92.75 265 HIS A C 1
ATOM 2123 O O . HIS A 1 265 ? 5.541 -3.587 19.267 1.00 92.75 265 HIS A O 1
ATOM 2129 N N . ILE A 1 266 ? 4.476 -1.675 19.739 1.00 91.31 266 ILE A N 1
ATOM 2130 C CA . ILE A 1 266 ? 5.413 -0.812 19.000 1.00 91.31 266 ILE A CA 1
ATOM 2131 C C . ILE A 1 266 ? 6.823 -0.896 19.591 1.00 91.31 266 ILE A C 1
ATOM 2133 O O . ILE A 1 266 ? 7.798 -1.012 18.849 1.00 91.31 266 ILE A O 1
ATOM 2137 N N . THR A 1 267 ? 6.937 -0.892 20.921 1.00 90.62 267 THR A N 1
ATOM 2138 C CA . THR A 1 267 ? 8.223 -1.066 21.614 1.00 90.62 267 THR A CA 1
ATOM 2139 C C . THR A 1 267 ? 8.832 -2.435 21.313 1.00 90.62 267 THR A C 1
ATOM 2141 O O . THR A 1 267 ? 10.026 -2.547 21.054 1.00 90.62 267 THR A O 1
ATOM 2144 N N . TYR A 1 268 ? 8.022 -3.492 21.285 1.00 87.94 268 TYR A N 1
ATOM 2145 C CA . TYR A 1 268 ? 8.485 -4.820 20.893 1.00 87.94 268 TYR A CA 1
ATOM 2146 C C . TYR A 1 268 ? 9.023 -4.833 19.453 1.00 87.94 268 TYR A C 1
ATOM 2148 O O . TYR A 1 268 ? 10.115 -5.352 19.215 1.00 87.94 268 TYR A O 1
ATOM 2156 N N . LEU A 1 269 ? 8.320 -4.213 18.501 1.00 84.38 269 LEU A N 1
ATOM 2157 C CA . LEU A 1 269 ? 8.786 -4.124 17.115 1.00 84.38 269 LEU A CA 1
ATOM 2158 C C . LEU A 1 269 ? 10.090 -3.328 16.991 1.00 84.38 269 LEU A C 1
ATOM 2160 O O . LEU A 1 269 ? 10.990 -3.768 16.284 1.00 84.38 269 LEU A O 1
ATOM 2164 N N . SER A 1 270 ? 10.249 -2.215 17.713 1.00 78.00 270 SER A N 1
ATOM 2165 C CA . SER A 1 270 ? 11.476 -1.406 17.638 1.00 78.00 270 SER A CA 1
ATOM 2166 C C . SER A 1 270 ? 12.722 -2.134 18.161 1.00 78.00 270 SER A C 1
ATOM 2168 O O . SER A 1 270 ? 13.835 -1.838 17.728 1.00 78.00 270 SER A O 1
ATOM 2170 N N . THR A 1 271 ? 12.554 -3.129 19.040 1.00 77.62 271 THR A N 1
ATOM 2171 C CA . THR A 1 271 ? 13.663 -3.981 19.508 1.00 77.62 271 THR A CA 1
ATOM 2172 C C . THR A 1 271 ? 14.082 -5.057 18.502 1.00 77.62 271 THR A C 1
ATOM 2174 O O . THR A 1 271 ? 15.170 -5.626 18.626 1.00 77.62 271 THR A O 1
ATOM 2177 N N . ARG A 1 272 ? 13.262 -5.337 17.480 1.00 68.81 272 ARG A N 1
ATOM 2178 C CA . ARG A 1 272 ? 13.569 -6.316 16.432 1.00 68.81 272 ARG A CA 1
ATOM 2179 C C . ARG A 1 272 ? 14.206 -5.623 15.232 1.00 68.81 272 ARG A C 1
ATOM 2181 O O . ARG A 1 272 ? 13.558 -4.854 14.533 1.00 68.81 272 ARG A O 1
ATOM 2188 N N . LYS A 1 273 ? 15.458 -5.981 14.930 1.00 51.12 273 LYS A N 1
ATOM 2189 C CA . LYS A 1 273 ? 16.169 -5.515 13.724 1.00 51.12 273 LYS A CA 1
ATOM 2190 C C . LYS A 1 273 ? 15.442 -5.858 12.413 1.00 51.12 273 LYS A C 1
ATOM 2192 O O . LYS A 1 273 ? 15.625 -5.148 11.436 1.00 51.12 273 LYS A O 1
ATOM 2197 N N . ASP A 1 274 ? 14.601 -6.893 12.413 1.00 51.59 274 ASP A N 1
ATOM 2198 C CA . ASP A 1 274 ? 13.885 -7.373 11.221 1.00 51.59 274 ASP A CA 1
ATOM 2199 C C . ASP A 1 274 ? 12.505 -6.718 11.024 1.00 51.59 274 ASP A C 1
ATOM 2201 O O . ASP A 1 274 ? 11.848 -6.964 10.018 1.00 51.59 274 ASP A O 1
ATOM 2205 N N . ALA A 1 275 ? 12.028 -5.915 11.983 1.00 49.84 275 ALA A N 1
ATOM 2206 C CA . ALA A 1 275 ? 10.707 -5.280 11.916 1.00 49.84 275 ALA A CA 1
ATOM 2207 C C . ALA A 1 275 ? 10.710 -3.939 11.157 1.00 49.84 275 ALA A C 1
ATOM 2209 O O . ALA A 1 275 ? 9.663 -3.314 11.006 1.00 49.84 275 ALA A O 1
ATOM 2210 N N . SER A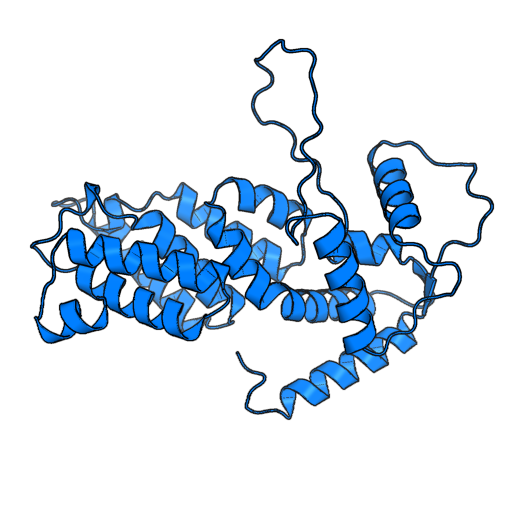 1 276 ? 11.875 -3.482 10.686 1.00 38.94 276 SER A N 1
ATOM 2211 C CA . SER A 1 276 ? 12.046 -2.226 9.948 1.00 38.94 276 SER A CA 1
ATOM 2212 C C . SER A 1 276 ? 11.849 -2.369 8.432 1.00 38.94 276 SER A C 1
ATOM 2214 O O . SER A 1 276 ? 12.520 -1.668 7.673 1.00 38.94 276 SER A O 1
ATOM 2216 N N . ILE A 1 277 ? 10.995 -3.295 7.987 1.00 38.56 277 ILE A N 1
ATOM 2217 C CA . ILE A 1 277 ? 10.644 -3.464 6.565 1.00 38.56 277 ILE A CA 1
ATOM 2218 C C . ILE A 1 277 ? 9.457 -2.557 6.210 1.00 38.56 277 ILE A C 1
ATOM 2220 O O . ILE A 1 277 ? 8.553 -2.370 7.064 1.00 38.56 277 ILE A O 1
#

pLDDT: mean 86.47, std 16.22, range [34.66, 98.06]